Protein AF-A0A961YT49-F1 (afdb_monomer)

Structure (mmCIF, N/CA/C/O backbone):
data_AF-A0A961YT49-F1
#
_entry.id   AF-A0A961YT49-F1
#
loop_
_atom_site.group_PDB
_atom_site.id
_atom_site.type_symbol
_atom_site.label_atom_id
_atom_site.label_alt_id
_atom_site.label_comp_id
_atom_site.label_asym_id
_atom_site.label_entity_id
_atom_site.label_seq_id
_atom_site.pdbx_PDB_ins_code
_atom_site.Cartn_x
_atom_site.Cartn_y
_atom_site.Cartn_z
_atom_site.occupancy
_atom_site.B_iso_or_equiv
_atom_site.auth_seq_id
_atom_site.auth_comp_id
_atom_site.auth_asym_id
_atom_site.auth_atom_id
_atom_site.pdbx_PDB_model_num
ATOM 1 N N . MET A 1 1 ? 10.821 -11.753 -7.323 1.00 46.00 1 MET A N 1
ATOM 2 C CA . MET A 1 1 ? 11.992 -11.677 -8.226 1.00 46.00 1 MET A CA 1
ATOM 3 C C . MET A 1 1 ? 12.008 -10.250 -8.764 1.00 46.00 1 MET A C 1
ATOM 5 O O . MET A 1 1 ? 11.011 -9.854 -9.350 1.00 46.00 1 MET A O 1
ATOM 9 N N . SER A 1 2 ? 12.987 -9.423 -8.387 1.00 34.44 2 SER A N 1
ATOM 10 C CA . SER A 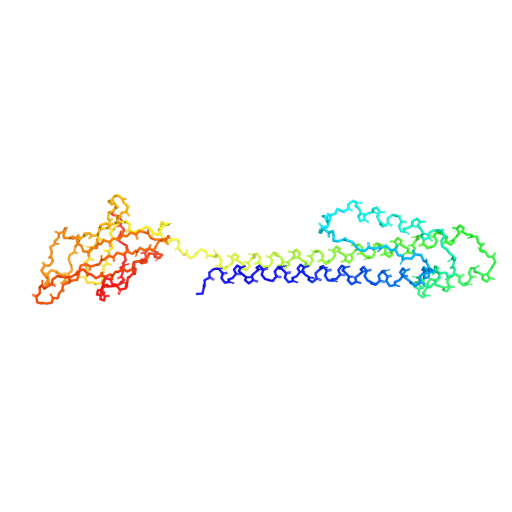1 2 ? 12.909 -7.961 -8.563 1.00 34.44 2 SER A CA 1
ATOM 11 C C . SER A 1 2 ? 13.274 -7.520 -9.985 1.00 34.44 2 SER A C 1
ATOM 13 O O . SER A 1 2 ? 14.143 -8.110 -10.623 1.00 34.44 2 SER A O 1
ATOM 15 N N . ILE A 1 3 ? 12.638 -6.444 -10.459 1.00 37.09 3 ILE A N 1
ATOM 16 C CA . ILE A 1 3 ? 12.899 -5.786 -11.756 1.00 37.09 3 ILE A CA 1
ATOM 17 C C . ILE A 1 3 ? 14.386 -5.400 -11.902 1.00 37.09 3 ILE A C 1
ATOM 19 O O . ILE A 1 3 ? 14.948 -5.480 -12.993 1.00 37.09 3 ILE A O 1
ATOM 23 N N . GLY A 1 4 ? 15.061 -5.094 -10.786 1.00 35.28 4 GLY A N 1
ATOM 24 C CA . GLY A 1 4 ? 16.503 -4.834 -10.755 1.00 35.28 4 GLY A CA 1
ATOM 25 C C . GLY A 1 4 ? 17.368 -6.024 -11.189 1.00 35.28 4 GLY A C 1
ATOM 26 O O . GLY A 1 4 ? 18.417 -5.816 -11.790 1.00 35.28 4 GLY A O 1
ATOM 27 N N . PHE A 1 5 ? 16.921 -7.266 -10.970 1.00 38.03 5 PHE A N 1
ATOM 28 C CA . PHE A 1 5 ? 17.661 -8.455 -11.404 1.00 38.03 5 PHE A CA 1
ATOM 29 C C . PHE A 1 5 ? 17.601 -8.640 -12.927 1.00 38.03 5 PHE A C 1
ATOM 31 O O . PHE A 1 5 ? 18.602 -8.990 -13.545 1.00 38.03 5 PHE A O 1
ATOM 38 N N . PHE A 1 6 ? 16.459 -8.334 -13.551 1.00 39.41 6 PHE A N 1
ATOM 39 C CA . PHE A 1 6 ? 16.304 -8.397 -15.009 1.00 39.41 6 PHE A CA 1
ATOM 40 C C . PHE A 1 6 ? 17.032 -7.257 -15.726 1.00 39.41 6 PHE A C 1
ATOM 42 O O . PHE A 1 6 ? 17.692 -7.506 -16.731 1.00 39.41 6 PHE A O 1
ATOM 49 N N . ALA A 1 7 ? 16.987 -6.031 -15.194 1.00 39.44 7 ALA A N 1
ATOM 50 C CA . ALA A 1 7 ? 17.758 -4.914 -15.744 1.00 39.44 7 ALA A CA 1
ATOM 51 C C . ALA A 1 7 ? 19.274 -5.173 -15.665 1.00 39.44 7 ALA A C 1
ATOM 53 O O . ALA A 1 7 ? 19.998 -4.894 -16.620 1.00 39.44 7 ALA A O 1
ATOM 54 N N . ALA A 1 8 ? 19.742 -5.784 -14.569 1.00 37.12 8 ALA A N 1
ATOM 55 C CA . ALA A 1 8 ? 21.129 -6.219 -14.436 1.00 37.12 8 ALA A CA 1
ATOM 56 C C . ALA A 1 8 ? 21.492 -7.324 -15.444 1.00 37.12 8 ALA A C 1
ATOM 58 O O . ALA A 1 8 ? 22.566 -7.270 -16.034 1.00 37.12 8 ALA A O 1
ATOM 59 N N . LEU A 1 9 ? 20.596 -8.284 -15.703 1.00 40.41 9 LEU A N 1
ATOM 60 C CA . LEU A 1 9 ? 20.822 -9.358 -16.679 1.00 40.41 9 LEU A CA 1
ATOM 61 C C . LEU A 1 9 ? 20.872 -8.847 -18.127 1.00 40.41 9 LEU A C 1
ATOM 63 O O . LEU A 1 9 ? 21.731 -9.272 -18.896 1.00 40.41 9 LEU A O 1
ATOM 67 N N . VAL A 1 10 ? 19.991 -7.910 -18.491 1.00 40.69 10 VAL A N 1
ATOM 68 C CA . VAL A 1 10 ? 19.989 -7.274 -19.820 1.00 40.69 10 VAL A CA 1
ATOM 69 C C . VAL A 1 10 ? 21.216 -6.379 -19.997 1.00 40.69 10 VAL A C 1
ATOM 71 O O . VAL A 1 10 ? 21.859 -6.430 -21.044 1.00 40.69 10 VAL A O 1
ATOM 74 N N . GLY A 1 11 ? 21.598 -5.620 -18.965 1.00 42.31 11 GLY A N 1
ATOM 75 C CA . GLY A 1 11 ? 22.838 -4.843 -18.968 1.00 42.31 11 GLY A CA 1
ATOM 76 C C . GLY A 1 11 ? 24.080 -5.726 -19.116 1.00 42.31 11 GLY A C 1
ATOM 77 O O . GLY A 1 11 ? 24.973 -5.396 -19.890 1.00 42.31 11 GLY A O 1
ATOM 78 N N . TYR A 1 12 ? 24.104 -6.883 -18.449 1.00 42.91 12 TYR A N 1
ATOM 79 C CA . TYR A 1 12 ? 25.204 -7.845 -18.542 1.00 42.91 12 TYR A CA 1
ATOM 80 C C . TYR A 1 12 ? 25.288 -8.506 -19.927 1.00 42.91 12 TYR A C 1
ATOM 82 O O . TYR A 1 12 ? 26.381 -8.657 -20.464 1.00 42.91 12 TYR A O 1
ATOM 90 N N . ALA A 1 13 ? 24.148 -8.840 -20.542 1.00 43.25 13 ALA A N 1
ATOM 91 C CA . ALA A 1 13 ? 24.100 -9.394 -21.897 1.00 43.25 13 ALA A CA 1
ATOM 92 C C . ALA A 1 13 ? 24.502 -8.371 -22.977 1.00 43.25 13 ALA A C 1
ATOM 94 O O . ALA A 1 13 ? 25.157 -8.722 -23.954 1.00 43.25 13 ALA A O 1
ATOM 95 N N . ALA A 1 14 ? 24.144 -7.095 -22.801 1.00 45.78 14 ALA A N 1
ATOM 96 C CA . ALA A 1 14 ? 24.567 -6.029 -23.707 1.00 45.78 14 ALA A CA 1
ATOM 97 C C . ALA A 1 14 ? 26.063 -5.703 -23.553 1.00 45.78 14 ALA A C 1
ATOM 99 O O . ALA A 1 14 ? 26.747 -5.478 -24.550 1.00 45.78 14 ALA A O 1
ATOM 100 N N . ALA A 1 15 ? 26.581 -5.714 -22.320 1.00 45.94 15 ALA A N 1
ATOM 101 C CA . ALA A 1 15 ? 28.002 -5.514 -22.047 1.00 45.94 15 ALA A CA 1
ATOM 102 C C . ALA A 1 15 ? 28.860 -6.659 -22.608 1.00 45.94 15 ALA A C 1
ATOM 104 O O . ALA A 1 15 ? 29.882 -6.393 -23.235 1.00 45.94 15 ALA A O 1
ATOM 105 N N . SER A 1 16 ? 28.416 -7.914 -22.468 1.00 52.91 16 SER A N 1
ATOM 106 C CA . SER A 1 16 ? 29.154 -9.070 -22.989 1.00 52.91 16 SER A CA 1
ATOM 107 C C . SER A 1 16 ? 29.183 -9.120 -24.520 1.00 52.91 16 SER A C 1
ATOM 109 O O . SER A 1 16 ? 30.201 -9.492 -25.101 1.00 52.91 16 SER A O 1
ATOM 111 N N . GLU A 1 17 ? 28.115 -8.688 -25.201 1.00 50.84 17 GLU A N 1
ATOM 112 C CA . GLU A 1 17 ? 28.116 -8.602 -26.666 1.00 50.84 17 GLU A CA 1
ATOM 113 C C . GLU A 1 17 ? 28.965 -7.417 -27.166 1.00 50.84 17 GLU A C 1
ATOM 115 O O . GLU A 1 17 ? 29.630 -7.532 -28.196 1.00 50.84 17 GLU A O 1
ATOM 120 N N . LEU A 1 18 ? 29.031 -6.307 -26.417 1.00 53.66 18 LEU A N 1
ATOM 121 C CA . LEU A 1 18 ? 29.938 -5.196 -26.724 1.00 53.66 18 LEU A CA 1
ATOM 122 C C . LEU A 1 18 ? 31.412 -5.612 -26.574 1.00 53.66 18 LEU A C 1
ATOM 124 O O . LEU A 1 18 ? 32.214 -5.337 -27.465 1.00 53.66 18 LEU A O 1
ATOM 128 N N . GLU A 1 19 ? 31.757 -6.324 -25.497 1.00 58.84 19 GLU A N 1
ATOM 129 C CA . GLU A 1 19 ? 33.095 -6.898 -25.293 1.00 58.84 19 GLU A CA 1
ATOM 130 C C . GLU A 1 19 ? 33.446 -7.905 -26.393 1.00 58.84 19 GLU A C 1
ATOM 132 O O . GLU A 1 19 ? 34.563 -7.902 -26.908 1.00 58.84 19 GLU A O 1
ATOM 137 N N . ARG A 1 20 ? 32.482 -8.723 -26.828 1.00 64.06 20 ARG A N 1
ATOM 138 C CA . ARG A 1 20 ? 32.672 -9.665 -27.936 1.00 64.06 20 ARG A CA 1
ATOM 139 C C . ARG A 1 20 ? 32.923 -8.956 -29.268 1.00 64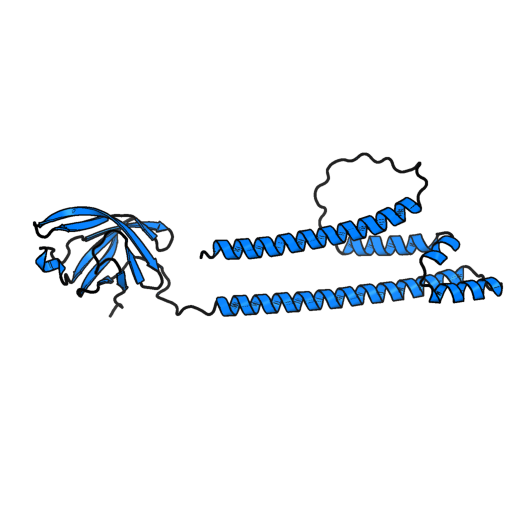.06 20 ARG A C 1
ATOM 141 O O . ARG A 1 20 ? 33.753 -9.413 -30.052 1.00 64.06 20 ARG A O 1
ATOM 148 N N . LEU A 1 21 ? 32.236 -7.847 -29.539 1.00 51.94 21 LEU A N 1
ATOM 149 C CA . LEU A 1 21 ? 32.455 -7.046 -30.747 1.00 51.94 21 LEU A CA 1
ATOM 150 C C . LEU A 1 21 ? 33.805 -6.318 -30.715 1.00 51.94 21 LEU A C 1
ATOM 152 O O . LEU A 1 21 ? 34.498 -6.306 -31.730 1.00 51.94 21 LEU A O 1
ATOM 156 N N . GLN A 1 22 ? 34.213 -5.791 -29.559 1.00 64.12 22 GLN A N 1
ATOM 157 C CA . GLN A 1 22 ? 35.549 -5.218 -29.362 1.00 64.12 22 GLN A CA 1
ATOM 158 C C . GLN A 1 22 ? 36.649 -6.276 -29.504 1.00 64.12 22 GLN A C 1
ATOM 160 O O . GLN A 1 22 ? 37.695 -6.005 -30.087 1.00 64.12 22 GLN A O 1
ATOM 165 N N . TRP A 1 23 ? 36.403 -7.500 -29.030 1.00 63.28 23 TRP A N 1
ATOM 166 C CA . TRP A 1 23 ? 37.318 -8.624 -29.204 1.00 63.28 23 TRP A CA 1
ATOM 167 C C . TRP A 1 23 ? 37.445 -9.036 -30.675 1.00 63.28 23 TRP A C 1
ATOM 169 O O . TRP A 1 23 ? 38.560 -9.220 -31.147 1.00 63.28 23 TRP A O 1
ATOM 179 N N . LEU A 1 24 ? 36.342 -9.084 -31.432 1.00 53.44 24 LEU A N 1
ATOM 180 C CA . LEU A 1 24 ? 36.368 -9.346 -32.878 1.00 53.44 24 LEU A CA 1
ATOM 181 C C . LEU A 1 24 ? 37.054 -8.222 -33.672 1.00 53.44 24 LEU A C 1
ATOM 183 O O . LEU A 1 24 ? 37.732 -8.496 -34.660 1.00 53.44 24 LEU A O 1
ATOM 187 N N . GLU A 1 25 ? 36.902 -6.962 -33.258 1.00 56.22 25 GLU A N 1
ATOM 188 C CA . GLU A 1 25 ? 37.638 -5.832 -33.836 1.00 56.22 25 GLU A CA 1
ATOM 189 C C . GLU A 1 25 ? 39.138 -5.933 -33.529 1.00 56.22 25 GLU A C 1
ATOM 191 O O . GLU A 1 25 ? 39.964 -5.748 -34.420 1.00 56.22 25 GLU A O 1
ATOM 196 N N . HIS A 1 26 ? 39.500 -6.303 -32.300 1.00 57.03 26 HIS A N 1
ATOM 197 C CA . HIS A 1 26 ? 40.883 -6.536 -31.900 1.00 57.03 26 HIS A CA 1
ATOM 198 C C . HIS A 1 26 ? 41.504 -7.738 -32.627 1.00 57.03 26 HIS A C 1
ATOM 200 O O . HIS A 1 26 ? 42.635 -7.642 -33.086 1.00 57.03 26 HIS A O 1
ATOM 206 N N . GLU A 1 27 ? 40.771 -8.839 -32.806 1.00 54.53 27 GLU A N 1
ATOM 207 C CA . GLU A 1 27 ? 41.217 -10.017 -33.560 1.00 54.53 27 GLU A CA 1
ATOM 208 C C . GLU A 1 27 ? 41.395 -9.683 -35.052 1.00 54.53 27 GLU A C 1
ATOM 210 O O . GLU A 1 27 ? 42.421 -10.013 -35.643 1.00 54.53 27 GLU A O 1
ATOM 215 N N . TYR A 1 28 ? 40.481 -8.899 -35.633 1.00 52.53 28 TYR A N 1
ATOM 216 C CA . TYR A 1 28 ? 40.605 -8.362 -36.993 1.00 52.53 28 TYR A CA 1
ATOM 217 C C . TYR A 1 28 ? 41.811 -7.415 -37.155 1.00 52.53 28 TYR A C 1
ATOM 219 O O . TYR A 1 28 ? 42.505 -7.440 -38.178 1.00 52.53 28 TYR A O 1
ATOM 227 N N . LEU A 1 29 ? 42.094 -6.582 -36.149 1.00 52.62 29 LEU A N 1
ATOM 228 C CA . LEU A 1 29 ? 43.269 -5.707 -36.121 1.00 52.62 29 LEU A CA 1
ATOM 229 C C . LEU A 1 29 ? 44.571 -6.487 -35.878 1.00 52.62 29 LEU A C 1
ATOM 231 O O . LEU A 1 29 ? 45.592 -6.111 -36.447 1.00 52.62 29 LEU A O 1
ATOM 235 N N . LEU A 1 30 ? 44.549 -7.577 -35.105 1.00 49.47 30 LEU A N 1
ATOM 236 C CA . LEU A 1 30 ? 45.690 -8.469 -34.871 1.00 49.47 30 LEU A CA 1
ATOM 237 C C . LEU A 1 30 ? 46.016 -9.325 -36.096 1.00 49.47 30 LEU A C 1
ATOM 239 O O . LEU A 1 30 ? 47.190 -9.442 -36.442 1.00 49.47 30 LEU A O 1
ATOM 243 N N . GLU A 1 31 ? 45.016 -9.863 -36.799 1.00 48.94 31 GLU A N 1
ATOM 244 C CA . GLU A 1 31 ? 45.229 -10.538 -38.085 1.00 48.94 31 GLU A CA 1
ATOM 245 C C . GLU A 1 31 ? 45.865 -9.573 -39.095 1.00 48.94 31 GLU A C 1
ATOM 247 O O . GLU A 1 31 ? 46.824 -9.931 -39.779 1.00 48.94 31 GLU A O 1
ATOM 252 N N . ARG A 1 32 ? 45.425 -8.306 -39.129 1.00 50.69 32 ARG A N 1
ATOM 253 C CA . ARG A 1 32 ? 46.050 -7.263 -39.962 1.00 50.69 32 ARG A CA 1
ATOM 254 C C . ARG A 1 32 ? 47.428 -6.816 -39.475 1.00 50.69 32 ARG A C 1
ATOM 256 O O . ARG A 1 32 ? 48.292 -6.552 -40.306 1.00 50.69 32 ARG A O 1
ATOM 263 N N . GLY A 1 33 ? 47.647 -6.729 -38.165 1.00 44.06 33 GLY A N 1
ATOM 264 C CA . GLY A 1 33 ? 48.927 -6.364 -37.556 1.00 44.06 33 GLY A CA 1
ATOM 265 C C . GLY A 1 33 ? 49.994 -7.437 -37.768 1.00 44.06 33 GLY A C 1
ATOM 266 O O . GLY A 1 33 ? 51.126 -7.107 -38.102 1.00 44.06 33 GLY A O 1
ATOM 267 N N . SER A 1 34 ? 49.610 -8.714 -37.684 1.00 41.91 34 SER A N 1
ATOM 268 C CA . SER A 1 34 ? 50.451 -9.871 -38.017 1.00 41.91 34 SER A CA 1
ATOM 269 C C . SER A 1 34 ? 50.837 -9.886 -39.502 1.00 41.91 34 SER A C 1
ATOM 271 O O . SER A 1 34 ? 51.993 -10.144 -39.847 1.00 41.91 34 SER A O 1
ATOM 273 N N . LEU A 1 35 ? 49.896 -9.521 -40.380 1.00 38.75 35 LEU A N 1
ATOM 274 C CA . LEU A 1 35 ? 50.136 -9.330 -41.813 1.00 38.75 35 LEU A CA 1
ATOM 275 C C . LEU A 1 35 ? 51.043 -8.122 -42.109 1.00 38.75 35 LEU A C 1
ATOM 277 O O . LEU A 1 35 ? 51.883 -8.207 -42.998 1.00 38.75 35 LEU A O 1
ATOM 281 N N . ALA A 1 36 ? 50.935 -7.029 -41.347 1.00 37.47 36 ALA A N 1
ATOM 282 C CA . ALA A 1 36 ? 51.807 -5.859 -41.478 1.00 37.47 36 ALA A CA 1
ATOM 283 C C . ALA A 1 36 ? 53.226 -6.107 -40.924 1.00 37.47 36 ALA A C 1
ATOM 285 O O . ALA A 1 36 ? 54.204 -5.661 -41.523 1.00 37.47 36 ALA A O 1
ATOM 286 N N . SER A 1 37 ? 53.369 -6.871 -39.832 1.00 38.53 37 SER A N 1
ATOM 287 C CA . SER A 1 37 ? 54.672 -7.216 -39.239 1.00 38.53 37 SER A CA 1
ATOM 288 C C . SER A 1 37 ? 55.479 -8.226 -40.059 1.00 38.53 37 SER A C 1
ATOM 290 O O . SER A 1 37 ? 56.689 -8.306 -39.898 1.00 38.53 37 SER A O 1
ATOM 292 N N . GLN A 1 38 ? 54.836 -8.984 -40.953 1.00 40.38 38 GLN A N 1
ATOM 293 C CA . GLN A 1 38 ? 55.529 -9.867 -41.903 1.00 40.38 38 GLN A CA 1
ATOM 294 C C . GLN A 1 38 ? 56.086 -9.116 -43.128 1.00 40.38 38 GLN A C 1
ATOM 296 O O . GLN A 1 38 ? 56.814 -9.707 -43.922 1.00 40.38 38 GLN A O 1
ATOM 301 N N . ILE A 1 39 ? 55.752 -7.828 -43.286 1.00 43.00 39 ILE A N 1
ATOM 302 C CA . ILE A 1 39 ? 56.113 -6.998 -44.448 1.00 43.00 39 ILE A CA 1
ATOM 303 C C . ILE A 1 39 ? 57.130 -5.897 -44.074 1.00 43.00 39 ILE A C 1
ATOM 305 O O . ILE A 1 39 ? 57.762 -5.324 -44.958 1.00 43.00 39 ILE A O 1
ATOM 309 N N . ALA A 1 40 ? 57.352 -5.624 -42.783 1.00 38.28 40 ALA A N 1
ATOM 310 C CA . ALA A 1 40 ? 58.311 -4.619 -42.322 1.00 38.28 40 ALA A CA 1
ATOM 311 C C . ALA A 1 40 ? 59.625 -5.248 -41.822 1.00 38.28 40 ALA A C 1
ATOM 313 O O . ALA A 1 40 ? 59.617 -6.179 -41.019 1.00 38.28 40 ALA A O 1
ATOM 314 N N . ASP A 1 41 ? 60.754 -4.698 -42.277 1.00 36.19 41 ASP A N 1
ATOM 315 C CA . ASP A 1 41 ? 62.093 -4.943 -41.729 1.00 36.19 41 ASP A CA 1
ATOM 316 C C . ASP A 1 41 ? 62.074 -4.754 -40.189 1.00 36.19 41 ASP A C 1
ATOM 318 O O . ASP A 1 41 ? 61.600 -3.710 -39.721 1.00 36.19 41 ASP A O 1
ATOM 322 N N . PRO A 1 42 ? 62.567 -5.716 -39.378 1.00 34.81 42 PRO A N 1
ATOM 323 C CA . PRO A 1 42 ? 62.495 -5.654 -37.913 1.00 34.81 42 PRO A CA 1
ATOM 324 C C . PRO A 1 42 ? 63.235 -4.469 -37.272 1.00 34.81 42 PRO A C 1
ATOM 326 O O . PRO A 1 42 ? 63.167 -4.291 -36.058 1.00 34.81 42 PRO A O 1
ATOM 329 N N . SER A 1 43 ? 63.957 -3.661 -38.048 1.00 34.47 43 SER A N 1
ATOM 330 C CA . SER A 1 43 ? 64.752 -2.534 -37.555 1.00 34.47 43 SER A CA 1
ATOM 331 C C . SER A 1 43 ? 63.990 -1.204 -37.391 1.00 34.47 43 SER A C 1
ATOM 333 O O . SER A 1 43 ? 64.571 -0.250 -36.876 1.00 34.47 43 SER A O 1
ATOM 335 N N . LEU A 1 44 ? 62.699 -1.115 -37.755 1.00 35.12 44 LEU A N 1
ATOM 336 C CA . LEU A 1 44 ? 61.962 0.166 -37.810 1.00 35.12 44 LEU A CA 1
ATOM 337 C C . LEU A 1 44 ? 60.786 0.357 -36.831 1.00 35.12 44 LEU A C 1
ATOM 339 O O . LEU A 1 44 ? 60.072 1.352 -36.938 1.00 35.12 44 LEU A O 1
ATOM 343 N N . LEU A 1 45 ? 60.583 -0.518 -35.841 1.00 32.19 45 LEU A N 1
ATOM 344 C CA . LEU A 1 45 ? 59.488 -0.365 -34.868 1.00 32.19 45 LEU A CA 1
ATOM 345 C C . LEU A 1 45 ? 59.985 -0.331 -33.418 1.00 32.19 45 LEU A C 1
ATOM 347 O O . LEU A 1 45 ? 59.881 -1.301 -32.675 1.00 32.19 45 LEU A O 1
ATOM 351 N N . PHE A 1 46 ? 60.456 0.844 -33.000 1.00 33.00 46 PHE A N 1
ATOM 352 C CA . PHE A 1 46 ? 60.367 1.283 -31.608 1.00 33.00 46 PHE A CA 1
ATOM 353 C C . PHE A 1 46 ? 59.492 2.536 -31.555 1.00 33.00 46 PHE A C 1
ATOM 355 O O . PHE A 1 46 ? 59.906 3.608 -31.986 1.00 33.00 46 PHE A O 1
ATOM 362 N N . VAL A 1 47 ? 58.288 2.404 -30.999 1.00 33.16 47 VAL A N 1
ATOM 363 C CA . VAL A 1 47 ? 57.549 3.532 -30.421 1.00 33.16 47 VAL A CA 1
ATOM 364 C C . VAL A 1 47 ? 57.056 3.079 -29.053 1.00 33.16 47 VAL A C 1
ATOM 366 O O . VAL A 1 47 ? 56.252 2.156 -28.938 1.00 33.16 47 VAL A O 1
ATOM 369 N N . GLU A 1 48 ? 57.615 3.699 -28.016 1.00 33.28 48 GLU A N 1
ATOM 370 C CA . GLU A 1 48 ? 57.272 3.486 -26.614 1.00 33.28 48 GLU A CA 1
ATOM 371 C C . GLU A 1 48 ? 55.793 3.774 -26.337 1.00 33.28 48 GLU A C 1
ATOM 373 O O . GLU A 1 48 ? 55.208 4.744 -26.824 1.00 33.28 48 GLU A O 1
ATOM 378 N N . GLY A 1 49 ? 55.199 2.928 -25.497 1.00 36.62 49 GLY A N 1
ATOM 379 C CA . GLY A 1 49 ? 53.820 3.056 -25.060 1.00 36.62 49 GLY A CA 1
ATOM 380 C C . GLY A 1 49 ? 53.608 4.203 -24.077 1.00 36.62 49 GLY A C 1
ATOM 381 O O . GLY A 1 49 ? 54.371 4.380 -23.128 1.00 36.62 49 GLY A O 1
ATOM 382 N N . ARG A 1 50 ? 52.487 4.914 -24.240 1.00 33.06 50 ARG A N 1
ATOM 383 C CA . ARG A 1 50 ? 51.766 5.551 -23.132 1.00 33.06 50 ARG A CA 1
ATOM 384 C C . ARG A 1 50 ? 50.258 5.459 -23.341 1.00 33.06 50 ARG A C 1
ATOM 386 O O . ARG A 1 50 ? 49.750 5.651 -24.442 1.00 33.06 50 ARG A O 1
ATOM 393 N N . ASN A 1 51 ? 49.586 5.174 -22.229 1.00 42.94 51 ASN A N 1
ATOM 394 C CA . ASN A 1 51 ? 48.142 5.134 -22.017 1.00 42.94 51 ASN A CA 1
ATOM 395 C C . ASN A 1 51 ? 47.386 6.195 -22.830 1.00 42.94 51 ASN A C 1
ATOM 397 O O . ASN A 1 51 ? 47.558 7.391 -22.595 1.00 42.94 51 ASN A O 1
ATOM 401 N N . SER A 1 52 ? 46.501 5.760 -23.726 1.00 33.91 52 SER A N 1
ATOM 402 C CA . SER A 1 52 ? 45.501 6.627 -24.351 1.00 33.91 52 SER A CA 1
ATOM 403 C C . SER A 1 52 ? 44.110 6.011 -24.197 1.00 33.91 52 SER A C 1
ATOM 405 O O . SER A 1 52 ? 43.915 4.811 -24.369 1.00 33.91 52 SER A O 1
ATOM 407 N N . ALA A 1 53 ? 43.169 6.854 -23.770 1.00 36.12 53 ALA A N 1
ATOM 408 C CA . ALA A 1 53 ? 41.756 6.542 -23.580 1.00 36.12 53 ALA A CA 1
ATOM 409 C C . ALA A 1 53 ? 41.090 6.097 -24.902 1.00 36.12 53 ALA A C 1
ATOM 411 O O . ALA A 1 53 ? 41.589 6.452 -25.974 1.00 36.12 53 ALA A O 1
ATOM 412 N N . PRO A 1 54 ? 39.963 5.358 -24.853 1.00 35.69 54 PRO A N 1
ATOM 413 C CA . PRO A 1 54 ? 39.283 4.885 -26.055 1.00 35.69 54 PRO A CA 1
ATOM 414 C C . PRO A 1 54 ? 38.883 6.059 -26.957 1.00 35.69 54 PRO A C 1
ATOM 416 O O . PRO A 1 54 ? 38.204 6.998 -26.540 1.00 35.69 54 PRO A O 1
ATOM 419 N N . ILE A 1 55 ? 39.342 6.000 -28.205 1.00 41.06 55 ILE A N 1
ATOM 420 C CA . ILE A 1 55 ? 39.073 7.004 -29.233 1.00 41.06 55 ILE A CA 1
ATOM 421 C C . ILE A 1 55 ? 37.645 6.773 -29.756 1.00 41.06 55 ILE A C 1
ATOM 423 O O . ILE A 1 55 ? 37.319 5.640 -30.114 1.00 41.06 55 ILE A O 1
ATOM 427 N N . PRO A 1 56 ? 36.782 7.802 -29.834 1.00 40.62 56 PRO A N 1
ATOM 428 C CA . PRO A 1 56 ? 35.436 7.639 -30.367 1.00 40.62 56 PRO A CA 1
ATOM 429 C C . PRO A 1 56 ? 35.463 7.227 -31.845 1.00 40.62 56 PRO A C 1
ATOM 431 O O . PRO A 1 56 ? 36.228 7.759 -32.655 1.00 40.62 56 PRO A O 1
ATOM 434 N N . PHE A 1 57 ? 34.604 6.265 -32.176 1.00 41.91 57 PHE A N 1
ATOM 435 C CA . PHE A 1 57 ? 34.455 5.690 -33.507 1.00 41.91 57 PHE A CA 1
ATOM 436 C C . PHE A 1 57 ? 33.860 6.716 -34.482 1.00 41.91 57 PHE A C 1
ATOM 438 O O . PHE A 1 57 ? 32.688 7.080 -34.381 1.00 41.91 57 PHE A O 1
ATOM 445 N N . ASP A 1 58 ? 34.662 7.163 -35.449 1.00 53.75 58 ASP A N 1
ATOM 446 C CA . ASP A 1 58 ? 34.235 8.046 -36.534 1.00 53.75 58 ASP A CA 1
ATOM 447 C C . ASP A 1 58 ? 34.248 7.277 -37.863 1.00 53.75 58 ASP A C 1
ATOM 449 O O . ASP A 1 58 ? 35.301 6.870 -38.364 1.00 53.75 58 ASP A O 1
ATOM 453 N N . ARG A 1 59 ? 33.062 7.101 -38.461 1.00 42.31 59 ARG A N 1
ATOM 454 C CA . ARG A 1 59 ? 32.881 6.435 -39.765 1.00 42.31 59 ARG A CA 1
ATOM 455 C C . ARG A 1 59 ? 33.699 7.097 -40.881 1.00 42.31 59 ARG A C 1
ATOM 457 O O . ARG A 1 59 ? 34.108 6.414 -41.818 1.00 42.31 59 ARG A O 1
ATOM 464 N N . SER A 1 60 ? 33.982 8.391 -40.756 1.00 42.88 60 SER A N 1
ATOM 465 C CA . SER A 1 60 ? 34.763 9.181 -41.715 1.00 42.88 60 SER A CA 1
ATOM 466 C C . SER A 1 60 ? 36.242 8.780 -41.707 1.00 42.88 60 SER A C 1
ATOM 468 O O . SER A 1 60 ? 36.885 8.728 -42.755 1.00 42.88 60 SER A O 1
ATOM 470 N N . ARG A 1 61 ? 36.776 8.408 -40.536 1.00 47.38 61 ARG A N 1
ATOM 471 C CA . ARG A 1 61 ? 38.154 7.912 -40.395 1.00 47.38 61 ARG A CA 1
ATOM 472 C C . ARG A 1 61 ? 38.326 6.509 -40.959 1.00 47.38 61 ARG A C 1
ATOM 474 O O . ARG A 1 61 ? 39.351 6.230 -41.572 1.00 47.38 61 ARG A O 1
ATOM 481 N N . LEU A 1 62 ? 37.326 5.642 -40.801 1.00 43.62 62 LEU A N 1
ATOM 482 C CA . LEU A 1 62 ? 37.376 4.287 -41.353 1.00 43.62 62 LEU A CA 1
ATOM 483 C C . LEU A 1 62 ? 37.412 4.311 -42.890 1.00 43.62 62 LEU A C 1
ATOM 485 O O . LEU A 1 62 ? 38.182 3.571 -43.497 1.00 43.62 62 LEU A O 1
ATOM 489 N N . ALA A 1 63 ? 36.634 5.202 -43.512 1.00 43.81 63 ALA A N 1
ATOM 490 C CA . ALA A 1 63 ? 36.667 5.418 -44.957 1.00 43.81 63 ALA A CA 1
ATOM 491 C C . ALA A 1 63 ? 38.040 5.935 -45.431 1.00 43.81 63 ALA A C 1
ATOM 493 O O . ALA A 1 63 ? 38.598 5.386 -46.376 1.00 43.81 63 ALA A O 1
ATOM 494 N N . ALA A 1 64 ? 38.636 6.898 -44.717 1.00 45.00 64 ALA A N 1
ATOM 495 C CA . ALA A 1 64 ? 39.961 7.433 -45.043 1.00 45.00 64 ALA A CA 1
ATOM 496 C C . ALA A 1 64 ? 41.097 6.399 -44.894 1.00 45.00 64 ALA A C 1
ATOM 498 O O . ALA A 1 64 ? 42.031 6.383 -45.692 1.00 45.00 64 ALA A O 1
ATOM 499 N N . ILE A 1 65 ? 41.015 5.507 -43.898 1.00 46.81 65 ILE A N 1
ATOM 500 C CA . ILE A 1 65 ? 41.975 4.403 -43.719 1.00 46.81 65 ILE A CA 1
ATOM 501 C C . ILE A 1 65 ? 41.839 3.382 -44.853 1.00 46.81 65 ILE A C 1
ATOM 503 O O . ILE A 1 65 ? 42.843 2.878 -45.352 1.00 46.81 65 ILE A O 1
ATOM 507 N N . VAL A 1 66 ? 40.610 3.079 -45.281 1.00 44.53 66 VAL A N 1
ATOM 508 C CA . VAL A 1 66 ? 40.371 2.183 -46.419 1.00 44.53 66 VAL A CA 1
ATOM 509 C C . VAL A 1 66 ? 40.933 2.789 -47.706 1.00 44.53 66 VAL A C 1
ATOM 511 O O . VAL A 1 66 ? 41.689 2.103 -48.390 1.00 44.53 66 VAL A O 1
ATOM 514 N N . ASP A 1 67 ? 40.667 4.067 -47.985 1.00 44.25 67 ASP A N 1
ATOM 515 C CA . ASP A 1 67 ? 41.187 4.757 -49.176 1.00 44.25 67 ASP A CA 1
ATOM 516 C C . ASP A 1 67 ? 42.724 4.850 -49.182 1.00 44.25 67 ASP A C 1
ATOM 518 O O . ASP A 1 67 ? 43.356 4.600 -50.211 1.00 44.25 67 ASP A O 1
ATOM 522 N N . GLY A 1 68 ? 43.349 5.113 -48.028 1.00 42.62 68 GLY A N 1
ATOM 523 C CA . GLY A 1 68 ? 44.811 5.144 -47.899 1.00 42.62 68 GLY A CA 1
ATOM 524 C C . GLY A 1 68 ? 45.478 3.785 -48.149 1.00 42.62 68 GLY A C 1
ATOM 525 O O . GLY A 1 68 ? 46.544 3.715 -48.757 1.00 42.62 68 GLY A O 1
ATOM 526 N N . VAL A 1 69 ? 44.833 2.684 -47.748 1.00 45.25 69 VAL A N 1
ATOM 527 C CA . VAL A 1 69 ? 45.332 1.316 -47.982 1.00 45.25 69 VAL A CA 1
ATOM 528 C C . VAL A 1 69 ? 45.195 0.905 -49.453 1.00 45.25 69 VAL A C 1
ATOM 530 O O . VAL A 1 69 ? 46.081 0.228 -49.976 1.00 45.25 69 VAL A O 1
ATOM 533 N N . VAL A 1 70 ? 44.136 1.344 -50.146 1.00 46.28 70 VAL A N 1
ATOM 534 C CA . VAL A 1 70 ? 43.983 1.114 -51.595 1.00 46.28 70 VAL A CA 1
ATOM 535 C C . VAL A 1 70 ? 45.081 1.833 -52.386 1.00 46.28 70 VAL A C 1
ATOM 537 O O . VAL A 1 70 ? 45.659 1.243 -53.297 1.00 46.28 70 VAL A O 1
ATOM 540 N N . GLN A 1 71 ? 45.429 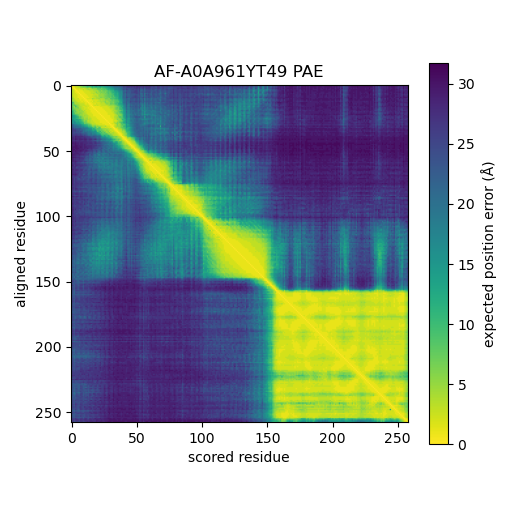3.066 -52.003 1.00 46.00 71 GLN A N 1
ATOM 541 C CA . GLN A 1 71 ? 46.523 3.811 -52.638 1.00 46.00 71 GLN A CA 1
ATOM 542 C C . GLN A 1 71 ? 47.902 3.182 -52.381 1.00 46.00 71 GLN A C 1
ATOM 544 O O . GLN A 1 71 ? 48.746 3.187 -53.274 1.00 46.00 71 GLN A O 1
ATOM 549 N N . PHE A 1 72 ? 48.129 2.589 -51.205 1.00 42.91 72 PHE A N 1
ATOM 550 C CA . PHE A 1 72 ? 49.408 1.952 -50.865 1.00 42.91 72 PHE A CA 1
ATOM 551 C C . PHE A 1 72 ? 49.632 0.619 -51.605 1.00 42.91 72 PHE A C 1
ATOM 553 O O . PHE A 1 72 ? 50.754 0.300 -51.996 1.00 42.91 72 PHE A O 1
ATOM 560 N N . ALA A 1 73 ? 48.564 -0.141 -51.871 1.00 45.47 73 ALA A N 1
ATOM 561 C CA . ALA A 1 73 ? 48.634 -1.388 -52.639 1.00 45.47 73 ALA A CA 1
ATOM 562 C C . ALA A 1 73 ? 48.998 -1.175 -54.124 1.00 45.47 73 ALA A C 1
ATOM 564 O O . ALA A 1 73 ? 49.510 -2.093 -54.760 1.00 45.47 73 ALA A O 1
ATOM 565 N N . ALA A 1 74 ? 48.789 0.031 -54.664 1.00 45.69 74 ALA A N 1
ATOM 566 C CA . ALA A 1 74 ? 49.157 0.384 -56.036 1.00 45.69 74 ALA A CA 1
ATOM 567 C C . ALA A 1 74 ? 50.675 0.588 -56.244 1.00 45.69 74 ALA A C 1
ATOM 569 O O . ALA A 1 74 ? 51.115 0.695 -57.384 1.00 45.69 74 ALA A O 1
ATOM 570 N N . VAL A 1 75 ? 51.469 0.633 -55.163 1.00 44.56 75 VAL A N 1
ATOM 571 C CA . VAL A 1 75 ? 52.923 0.903 -55.188 1.00 44.56 75 VAL A CA 1
ATOM 572 C C . VAL A 1 75 ? 53.756 -0.336 -54.793 1.00 44.56 75 VAL A C 1
ATOM 574 O O . VAL A 1 75 ? 54.983 -0.308 -54.841 1.00 44.56 75 VAL A O 1
ATOM 577 N N . ALA A 1 76 ? 53.121 -1.444 -54.400 1.00 51.38 76 ALA A N 1
ATOM 578 C CA . ALA A 1 76 ? 53.812 -2.626 -53.877 1.00 51.38 76 ALA A CA 1
ATOM 579 C C . ALA A 1 76 ? 54.290 -3.603 -54.974 1.00 51.38 76 ALA A C 1
ATOM 581 O O . ALA A 1 76 ? 53.635 -3.768 -56.002 1.00 51.38 76 ALA A O 1
ATOM 582 N N . ASP A 1 77 ? 55.411 -4.295 -54.707 1.00 55.62 77 ASP A N 1
ATOM 583 C CA . ASP A 1 77 ? 56.016 -5.333 -55.562 1.00 55.62 77 ASP A CA 1
ATOM 584 C C . ASP A 1 77 ? 54.944 -6.304 -56.116 1.00 55.62 77 ASP A C 1
ATOM 586 O O . ASP A 1 77 ? 54.227 -6.943 -55.333 1.00 55.62 77 ASP A O 1
ATOM 590 N N . PRO A 1 78 ? 54.844 -6.480 -57.448 1.00 54.00 78 PRO A N 1
ATOM 591 C CA . PRO A 1 78 ? 53.874 -7.372 -58.085 1.00 54.00 78 PRO A CA 1
ATOM 592 C C . PRO A 1 78 ? 53.867 -8.810 -57.538 1.00 54.00 78 PRO A C 1
ATOM 594 O O . PRO A 1 78 ? 52.842 -9.498 -57.581 1.00 54.00 78 PRO A O 1
ATOM 597 N N . ARG A 1 79 ? 54.995 -9.283 -56.993 1.00 54.75 79 ARG A N 1
ATOM 598 C CA . ARG A 1 79 ? 55.114 -10.614 -56.377 1.00 54.75 79 ARG A CA 1
ATOM 599 C C . ARG A 1 79 ? 54.360 -10.721 -55.051 1.00 54.75 79 ARG A C 1
ATOM 601 O O . ARG A 1 79 ? 53.836 -11.792 -54.749 1.00 54.75 79 ARG A O 1
ATOM 608 N N . LEU A 1 80 ? 54.265 -9.631 -54.288 1.00 53.75 80 LEU A N 1
ATOM 609 C CA . LEU A 1 80 ? 53.502 -9.572 -53.036 1.00 53.75 80 LEU A CA 1
ATOM 610 C C . LEU A 1 80 ? 51.993 -9.535 -53.308 1.00 53.75 80 LEU A C 1
ATOM 612 O O . LEU A 1 80 ? 51.227 -10.223 -52.633 1.00 53.75 80 LEU A O 1
ATOM 616 N N . VAL A 1 81 ? 51.569 -8.826 -54.359 1.00 52.38 81 VAL A N 1
ATOM 617 C CA . VAL A 1 81 ? 50.159 -8.764 -54.784 1.00 52.38 81 VAL A CA 1
ATOM 618 C C . VAL A 1 81 ? 49.647 -10.139 -55.246 1.00 52.38 81 VAL A C 1
ATOM 620 O O . VAL A 1 81 ? 48.517 -10.512 -54.930 1.00 52.38 81 VAL A O 1
ATOM 623 N N . ARG A 1 82 ? 50.487 -10.951 -55.909 1.00 56.22 82 ARG A N 1
ATOM 624 C CA . ARG A 1 82 ? 50.138 -12.310 -56.383 1.00 56.22 82 ARG A CA 1
ATOM 625 C C . ARG A 1 82 ? 49.6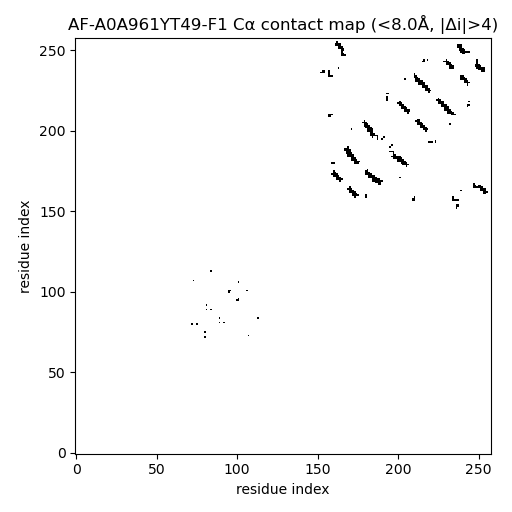47 -13.243 -55.267 1.00 56.22 82 ARG A C 1
ATOM 627 O O . ARG A 1 82 ? 48.729 -14.031 -55.494 1.00 56.22 82 ARG A O 1
ATOM 634 N N . ASN A 1 83 ? 50.225 -13.151 -54.069 1.00 58.16 83 ASN A N 1
ATOM 635 C CA . ASN A 1 83 ? 49.888 -14.036 -52.945 1.00 58.16 83 ASN A CA 1
ATOM 636 C C . ASN A 1 83 ? 48.615 -13.614 -52.196 1.00 58.16 83 ASN A C 1
ATOM 638 O O . ASN A 1 83 ? 48.000 -14.445 -51.530 1.00 58.16 83 ASN A O 1
ATOM 642 N N . LEU A 1 84 ? 48.194 -12.355 -52.344 1.00 51.59 84 LEU A N 1
ATOM 643 C CA . LEU A 1 84 ? 46.970 -11.814 -51.745 1.00 51.59 84 LEU A CA 1
ATOM 644 C C . LEU A 1 84 ? 45.722 -12.067 -52.606 1.00 51.59 84 LEU A C 1
ATOM 646 O O . LEU A 1 84 ? 44.598 -11.882 -52.140 1.00 51.59 84 LEU A O 1
ATOM 650 N N . LEU A 1 85 ? 45.903 -12.505 -53.856 1.00 53.34 85 LEU A N 1
ATOM 651 C CA . LEU A 1 85 ? 44.803 -12.771 -54.775 1.00 53.34 85 LEU A CA 1
ATOM 652 C C . LEU A 1 85 ? 44.240 -14.199 -54.610 1.00 53.34 85 LEU A C 1
ATOM 654 O O . LEU A 1 85 ? 44.999 -15.151 -54.359 1.00 53.34 85 LEU A O 1
ATOM 658 N N . PRO A 1 86 ? 42.915 -14.376 -54.785 1.00 59.16 86 PRO A N 1
ATOM 659 C CA . PRO A 1 86 ? 42.284 -15.690 -54.883 1.00 59.16 86 PRO A CA 1
ATOM 660 C C . PRO A 1 86 ? 42.974 -16.582 -55.926 1.00 59.16 86 PRO A C 1
ATOM 662 O O . PRO A 1 86 ? 43.487 -16.098 -56.933 1.00 59.16 86 PRO A O 1
ATOM 665 N N . ALA A 1 87 ? 42.988 -17.899 -55.699 1.00 69.81 87 ALA A N 1
ATOM 666 C CA . ALA A 1 87 ? 43.706 -18.852 -56.557 1.00 69.81 87 ALA A CA 1
ATOM 667 C C . ALA A 1 87 ? 43.288 -18.770 -58.040 1.00 69.81 87 ALA A C 1
ATOM 669 O O . ALA A 1 87 ? 44.123 -18.911 -58.930 1.00 69.81 87 ALA A O 1
ATOM 670 N N . GLU A 1 88 ? 42.017 -18.462 -58.293 1.00 57.22 88 GLU A N 1
ATOM 671 C CA . GLU A 1 88 ? 41.422 -18.314 -59.626 1.00 57.22 88 GLU A CA 1
ATOM 672 C C . GLU A 1 88 ? 42.019 -17.134 -60.415 1.00 57.22 88 GLU A C 1
ATOM 674 O O . GLU A 1 88 ? 42.220 -17.229 -61.624 1.00 57.22 88 GLU A O 1
ATOM 679 N N . THR A 1 89 ? 42.380 -16.039 -59.740 1.00 52.97 89 THR A N 1
ATOM 680 C CA . THR A 1 89 ? 42.975 -14.847 -60.365 1.00 52.97 89 THR A CA 1
ATOM 681 C C . THR A 1 89 ? 44.475 -14.996 -60.611 1.00 52.97 89 THR A C 1
ATOM 683 O O . THR A 1 89 ? 45.014 -14.346 -61.507 1.00 52.97 89 THR A O 1
ATOM 686 N N . ARG A 1 90 ? 45.162 -15.882 -59.875 1.00 66.25 90 ARG A N 1
ATOM 687 C CA . ARG A 1 90 ? 46.602 -16.137 -60.068 1.00 66.25 90 ARG A CA 1
ATOM 688 C C . ARG A 1 90 ? 46.899 -16.775 -61.424 1.00 66.25 90 ARG A C 1
ATOM 690 O O . ARG A 1 90 ? 47.858 -16.376 -62.073 1.00 66.25 90 ARG A O 1
ATOM 697 N N . GLY A 1 91 ? 46.049 -17.698 -61.885 1.00 64.62 91 GLY A N 1
ATOM 698 C CA . GLY A 1 91 ? 46.221 -18.360 -63.186 1.00 64.62 91 GLY A CA 1
ATOM 699 C C . GLY A 1 91 ? 46.134 -17.400 -64.379 1.00 64.62 91 GLY A C 1
ATOM 700 O O . GLY A 1 91 ? 46.860 -17.560 -65.358 1.00 64.62 91 GLY A O 1
ATOM 701 N N . VAL A 1 92 ? 45.303 -16.357 -64.277 1.00 59.03 92 VAL A N 1
ATOM 702 C CA . VAL A 1 92 ? 45.186 -15.303 -65.300 1.00 59.03 92 VAL A CA 1
ATOM 703 C C . VAL A 1 92 ? 46.456 -14.447 -65.353 1.00 59.03 92 VAL A C 1
ATOM 705 O O . VAL A 1 92 ? 46.949 -14.140 -66.437 1.00 59.03 92 VAL A O 1
ATOM 708 N N . ILE A 1 93 ? 47.024 -14.109 -64.190 1.00 58.31 93 ILE A N 1
ATOM 709 C CA . ILE A 1 93 ? 48.273 -13.337 -64.087 1.00 58.31 93 ILE A CA 1
ATOM 710 C C . ILE A 1 93 ? 49.454 -14.128 -64.656 1.00 58.31 93 ILE A C 1
ATOM 712 O O . ILE A 1 93 ? 50.244 -13.574 -65.422 1.00 58.31 93 ILE A O 1
ATOM 716 N N . ASP A 1 94 ? 49.536 -15.423 -64.347 1.00 66.19 94 ASP A N 1
ATOM 717 C CA . ASP A 1 94 ? 50.598 -16.299 -64.845 1.00 66.19 94 ASP A CA 1
ATOM 718 C C . ASP A 1 94 ? 50.531 -16.448 -66.380 1.00 66.19 94 ASP A C 1
ATOM 720 O O . ASP A 1 94 ? 51.558 -16.388 -67.057 1.00 66.19 94 ASP A O 1
ATOM 724 N N . GLY A 1 95 ? 49.324 -16.546 -66.954 1.00 62.41 95 GLY A N 1
ATOM 725 C CA . GLY A 1 95 ? 49.119 -16.566 -68.408 1.00 62.41 95 GLY A CA 1
ATOM 726 C C . GLY A 1 95 ? 49.520 -15.259 -69.107 1.00 62.41 95 GLY A C 1
ATOM 727 O O . GLY A 1 95 ? 50.163 -15.290 -70.157 1.00 62.41 95 GLY A O 1
ATOM 728 N N . LEU A 1 96 ? 49.205 -14.105 -68.510 1.00 56.16 96 LEU A N 1
ATOM 729 C CA . LEU A 1 96 ? 49.592 -12.784 -69.028 1.00 56.16 96 LEU A CA 1
ATOM 730 C C . LEU A 1 96 ? 51.107 -12.537 -68.934 1.00 56.16 96 LEU A C 1
ATOM 732 O O . LEU A 1 96 ? 51.676 -11.869 -69.798 1.00 56.16 96 LEU A O 1
ATOM 736 N N . GLN A 1 97 ? 51.765 -13.101 -67.914 1.00 60.91 97 GLN A N 1
ATOM 737 C CA . GLN A 1 97 ? 53.220 -13.052 -67.734 1.00 60.91 97 GLN A CA 1
ATOM 738 C C . GLN A 1 97 ? 53.960 -13.891 -68.770 1.00 60.91 97 GLN A C 1
ATOM 740 O O . GLN A 1 97 ? 54.931 -13.423 -69.361 1.00 60.91 97 GLN A O 1
ATOM 745 N N . LEU A 1 98 ? 53.457 -15.093 -69.051 1.00 58.34 98 LEU A N 1
ATOM 746 C CA . LEU A 1 98 ? 54.007 -15.969 -70.085 1.00 58.34 98 LEU A CA 1
ATOM 747 C C . LEU A 1 98 ? 53.813 -15.412 -71.506 1.00 58.34 98 LEU A C 1
ATOM 749 O O . LEU A 1 98 ? 54.642 -15.669 -72.374 1.00 58.34 98 LEU A O 1
ATOM 753 N N . ALA A 1 99 ? 52.763 -14.621 -71.744 1.00 56.31 99 ALA A N 1
ATOM 754 C CA . ALA A 1 99 ? 52.481 -14.009 -73.045 1.00 56.31 99 ALA A CA 1
ATOM 755 C C . ALA A 1 99 ? 53.297 -12.731 -73.345 1.00 56.31 99 ALA A C 1
ATOM 757 O O . ALA A 1 99 ? 53.128 -12.145 -74.412 1.00 56.31 99 ALA A O 1
ATOM 758 N N . GLY A 1 100 ? 54.148 -12.259 -72.422 1.00 53.03 100 GLY A N 1
ATOM 759 C CA . GLY A 1 100 ? 54.930 -11.026 -72.603 1.00 53.03 100 GLY A CA 1
ATOM 760 C C . GLY A 1 100 ? 54.090 -9.740 -72.651 1.00 53.03 100 GLY A C 1
ATOM 761 O O . GLY A 1 100 ? 54.612 -8.674 -72.961 1.00 53.03 100 GLY A O 1
ATOM 762 N N . LEU A 1 101 ? 52.798 -9.817 -72.316 1.00 53.94 101 LEU A N 1
ATOM 763 C CA . LEU A 1 101 ? 51.840 -8.702 -72.311 1.00 53.94 101 LEU A CA 1
ATOM 764 C C . LEU A 1 101 ? 51.816 -7.964 -70.961 1.00 53.94 101 LEU A C 1
ATOM 766 O O . LEU A 1 101 ? 50.818 -7.350 -70.581 1.00 53.94 101 LEU A O 1
ATOM 770 N N . TRP A 1 102 ? 52.925 -8.035 -70.223 1.00 55.12 102 TRP A N 1
ATOM 771 C CA . TRP A 1 102 ? 53.106 -7.395 -68.926 1.00 55.12 102 TRP A CA 1
ATOM 772 C C . TRP A 1 102 ? 53.266 -5.883 -69.088 1.00 55.12 102 TRP A C 1
ATOM 774 O O . TRP A 1 102 ? 54.367 -5.349 -69.159 1.00 55.12 102 TRP A O 1
ATOM 784 N N . ASN A 1 103 ? 52.136 -5.187 -69.159 1.00 60.38 103 ASN A N 1
ATOM 785 C CA . ASN A 1 103 ? 52.071 -3.748 -68.961 1.00 60.38 103 ASN A CA 1
ATOM 786 C C . ASN A 1 103 ? 51.521 -3.494 -67.550 1.00 60.38 103 ASN A C 1
ATOM 788 O O . ASN A 1 103 ? 50.453 -4.003 -67.205 1.00 60.38 103 ASN A O 1
ATOM 792 N N . GLU A 1 104 ? 52.229 -2.712 -66.732 1.00 55.09 104 GLU A N 1
ATOM 793 C CA . GLU A 1 104 ? 51.843 -2.413 -65.343 1.00 55.09 104 GLU A CA 1
ATOM 794 C C . GLU A 1 104 ? 50.428 -1.819 -65.222 1.00 55.09 104 GLU A C 1
ATOM 796 O O . GLU A 1 104 ? 49.742 -2.010 -64.218 1.00 55.09 104 GLU A O 1
ATOM 801 N N . GLN A 1 105 ? 49.932 -1.189 -66.290 1.00 55.69 105 GLN A N 1
ATOM 802 C CA . GLN A 1 105 ? 48.566 -0.666 -66.374 1.00 55.69 105 GLN A CA 1
ATOM 803 C C . GLN A 1 105 ? 47.476 -1.757 -66.379 1.00 55.69 105 GLN A C 1
ATOM 805 O O . GLN A 1 105 ? 46.371 -1.523 -65.898 1.00 55.69 105 GLN A O 1
ATOM 810 N N . LEU A 1 106 ? 47.756 -2.961 -66.891 1.00 56.84 106 LEU A N 1
ATOM 811 C CA . LEU A 1 106 ? 46.799 -4.081 -66.893 1.00 56.84 106 LEU A CA 1
ATOM 812 C C . LEU A 1 106 ? 46.717 -4.775 -65.522 1.00 56.84 106 LEU A C 1
ATOM 814 O O . LEU A 1 106 ? 45.649 -5.256 -65.129 1.00 56.84 106 LEU A O 1
ATOM 818 N N . LEU A 1 107 ? 47.823 -4.788 -64.769 1.00 57.97 107 LEU A N 1
ATOM 819 C CA . LEU A 1 107 ? 47.879 -5.325 -63.406 1.00 57.97 107 LEU A CA 1
ATOM 820 C C . LEU A 1 107 ? 47.099 -4.447 -62.426 1.00 57.97 107 LEU A C 1
ATOM 822 O O . LEU A 1 107 ? 46.322 -4.976 -61.630 1.00 57.97 107 LEU A O 1
ATOM 826 N N . SER A 1 108 ? 47.244 -3.123 -62.522 1.00 57.88 108 SER A N 1
ATOM 827 C CA . SER A 1 108 ? 46.513 -2.194 -61.657 1.00 57.88 108 SER A CA 1
ATOM 828 C C . SER A 1 108 ? 45.001 -2.277 -61.881 1.00 57.88 108 SER A C 1
ATOM 830 O O . SER A 1 108 ? 44.251 -2.350 -60.912 1.00 57.88 108 SER A O 1
ATOM 832 N N . LEU A 1 109 ? 44.537 -2.382 -63.132 1.00 57.84 109 LEU A N 1
ATOM 833 C CA . LEU A 1 109 ? 43.109 -2.530 -63.447 1.00 57.84 109 LEU A CA 1
ATOM 834 C C . LEU A 1 109 ? 42.523 -3.857 -62.940 1.00 57.84 109 LEU A C 1
ATOM 836 O O . LEU A 1 109 ? 41.436 -3.872 -62.362 1.00 57.84 109 LEU A O 1
ATOM 840 N N . THR A 1 110 ? 43.250 -4.968 -63.102 1.00 61.88 110 THR A N 1
ATOM 841 C CA . THR A 1 110 ? 42.784 -6.290 -62.643 1.00 61.88 110 THR A CA 1
ATOM 842 C C . THR A 1 110 ? 42.772 -6.381 -61.113 1.00 61.88 110 THR A C 1
ATOM 844 O O . THR A 1 110 ? 41.821 -6.903 -60.527 1.00 61.88 110 THR A O 1
ATOM 847 N N . ALA A 1 111 ? 43.794 -5.831 -60.448 1.00 63.03 111 ALA A N 1
ATOM 848 C CA . ALA A 1 111 ? 43.868 -5.772 -58.991 1.00 63.03 111 ALA A CA 1
ATOM 849 C C . ALA A 1 111 ? 42.784 -4.857 -58.397 1.00 63.03 111 ALA A C 1
ATOM 851 O O . ALA A 1 111 ? 42.135 -5.245 -57.426 1.00 63.03 111 ALA A O 1
ATOM 852 N N . MET A 1 112 ? 42.527 -3.693 -59.008 1.00 62.47 112 MET A N 1
ATOM 853 C CA . MET A 1 112 ? 41.440 -2.799 -58.592 1.00 62.47 112 MET A CA 1
ATOM 854 C C . MET A 1 112 ? 40.071 -3.464 -58.760 1.00 62.47 112 MET A C 1
ATOM 856 O O . MET A 1 112 ? 39.287 -3.452 -57.816 1.00 62.47 112 MET A O 1
ATOM 860 N N . GLY A 1 113 ? 39.807 -4.145 -59.881 1.00 67.31 113 GLY A N 1
ATOM 861 C CA . GLY A 1 113 ? 38.547 -4.872 -60.076 1.00 67.31 113 GLY A CA 1
ATOM 862 C C . GLY A 1 113 ? 38.330 -6.001 -59.055 1.00 67.31 113 GLY A C 1
ATOM 863 O O . GLY A 1 113 ? 37.226 -6.180 -58.533 1.00 67.31 113 GLY A O 1
ATOM 864 N N . ALA A 1 114 ? 39.388 -6.742 -58.703 1.00 68.00 114 ALA A N 1
ATOM 865 C CA . ALA A 1 114 ? 39.324 -7.773 -57.663 1.00 68.00 114 ALA A CA 1
ATOM 866 C C . ALA A 1 114 ? 39.096 -7.176 -56.261 1.00 68.00 114 ALA A C 1
ATOM 868 O O . ALA A 1 114 ? 38.324 -7.726 -55.468 1.00 68.00 114 ALA A O 1
ATOM 869 N N . LEU A 1 115 ? 39.728 -6.038 -55.964 1.00 65.62 115 LEU A N 1
ATOM 870 C CA . LEU A 1 115 ? 39.569 -5.324 -54.700 1.00 65.62 115 LEU A CA 1
ATOM 871 C C . LEU A 1 115 ? 38.161 -4.734 -54.560 1.00 65.62 115 LEU A C 1
ATOM 873 O O . LEU A 1 115 ? 37.535 -4.888 -53.511 1.00 65.62 115 LEU A O 1
ATOM 877 N N . GLU A 1 116 ? 37.627 -4.131 -55.622 1.00 73.19 116 GLU A N 1
ATOM 878 C CA . GLU A 1 116 ? 36.259 -3.619 -55.670 1.00 73.19 116 GLU A CA 1
ATOM 879 C C . GLU A 1 116 ? 35.244 -4.743 -55.460 1.00 73.19 116 GLU A C 1
ATOM 881 O O . GLU A 1 116 ? 34.370 -4.621 -54.598 1.00 73.19 116 GLU A O 1
ATOM 886 N N . SER A 1 117 ? 35.413 -5.871 -56.155 1.00 78.56 117 SER A N 1
ATOM 887 C CA . SER A 1 117 ? 34.565 -7.058 -55.998 1.00 78.56 117 SER A CA 1
ATOM 888 C C . SER A 1 117 ? 34.596 -7.603 -54.565 1.00 78.56 117 SER A C 1
ATOM 890 O O . SER A 1 117 ? 33.548 -7.861 -53.962 1.00 78.56 117 SER A O 1
ATOM 892 N N . ASN A 1 118 ? 35.781 -7.706 -53.954 1.00 76.38 118 ASN A N 1
ATOM 893 C CA . ASN A 1 118 ? 35.897 -8.157 -52.569 1.00 76.38 118 ASN A CA 1
ATOM 894 C C . ASN A 1 118 ? 35.286 -7.143 -51.584 1.00 76.38 118 ASN A C 1
ATOM 896 O O . ASN A 1 118 ? 34.567 -7.525 -50.659 1.00 76.38 118 ASN A O 1
ATOM 900 N N . SER A 1 119 ? 35.487 -5.843 -51.817 1.00 75.69 119 SER A N 1
ATOM 901 C CA . SER A 1 119 ? 34.885 -4.782 -51.003 1.00 75.69 119 SER A CA 1
ATOM 902 C C . SER A 1 119 ? 33.355 -4.814 -51.072 1.00 75.69 119 SER A C 1
ATOM 904 O O . SER A 1 119 ? 32.686 -4.686 -50.044 1.00 75.69 119 SER A O 1
ATOM 906 N N . ALA A 1 120 ? 32.786 -5.074 -52.253 1.00 83.06 120 ALA A N 1
ATOM 907 C CA . ALA A 1 120 ? 31.349 -5.200 -52.450 1.00 83.06 120 ALA A CA 1
ATOM 908 C C . ALA A 1 120 ? 30.789 -6.402 -51.678 1.00 83.06 120 ALA A C 1
ATOM 910 O O . ALA A 1 120 ? 29.779 -6.265 -50.982 1.00 83.06 120 ALA A O 1
ATOM 911 N N . ARG A 1 121 ? 31.487 -7.547 -51.713 1.00 86.06 121 ARG A N 1
ATOM 912 C CA . ARG A 1 121 ? 31.124 -8.748 -50.942 1.00 86.06 121 ARG A CA 1
ATOM 913 C C . ARG A 1 121 ? 31.167 -8.505 -49.434 1.00 86.06 121 ARG A C 1
ATOM 915 O O . ARG A 1 121 ? 30.249 -8.919 -48.728 1.00 86.06 121 ARG A O 1
ATOM 922 N N . ILE A 1 122 ? 32.190 -7.812 -48.931 1.00 76.44 122 ILE A N 1
ATOM 923 C CA . ILE A 1 122 ? 32.300 -7.472 -47.503 1.00 76.44 122 ILE A CA 1
ATOM 924 C C . ILE A 1 122 ? 31.160 -6.534 -47.085 1.00 76.44 122 ILE A C 1
ATOM 926 O O . ILE A 1 122 ? 30.468 -6.812 -46.105 1.00 76.44 122 ILE A O 1
ATOM 930 N N . ARG A 1 123 ? 30.897 -5.471 -47.859 1.00 85.62 123 ARG A N 1
ATOM 931 C CA . ARG A 1 123 ? 29.777 -4.548 -47.600 1.00 85.62 123 ARG A CA 1
ATOM 932 C C . ARG A 1 123 ? 28.426 -5.258 -47.639 1.00 85.62 123 ARG A C 1
ATOM 934 O O . ARG A 1 123 ? 27.523 -4.896 -46.890 1.00 85.62 123 ARG A O 1
ATOM 941 N N . GLN A 1 124 ? 28.255 -6.241 -48.520 1.00 91.06 124 GLN A N 1
ATOM 942 C CA . GLN A 1 124 ? 27.037 -7.044 -48.571 1.00 91.06 124 GLN A CA 1
ATOM 943 C C . GLN A 1 124 ? 26.865 -7.884 -47.299 1.00 91.06 124 GLN A C 1
ATOM 945 O O . GLN A 1 124 ? 25.831 -7.767 -46.648 1.00 91.06 124 GLN A O 1
ATOM 950 N N . ARG A 1 125 ? 27.896 -8.628 -46.877 1.00 90.25 125 ARG A N 1
ATOM 951 C CA . ARG A 1 125 ? 27.844 -9.423 -45.636 1.00 90.25 125 ARG A CA 1
ATOM 952 C C . ARG A 1 125 ? 27.586 -8.567 -44.397 1.00 90.25 125 ARG A C 1
ATOM 954 O 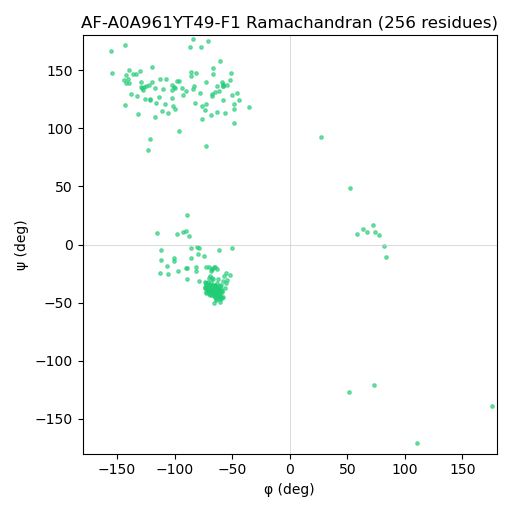O . ARG A 1 125 ? 26.846 -8.977 -43.511 1.00 90.25 125 ARG A O 1
ATOM 961 N N . MET A 1 126 ? 28.174 -7.371 -44.324 1.00 83.75 126 MET A N 1
ATOM 962 C CA . MET A 1 126 ? 27.907 -6.438 -43.223 1.00 83.75 126 MET A CA 1
ATOM 963 C C . MET A 1 126 ? 26.441 -5.993 -43.197 1.00 83.75 126 MET A C 1
ATOM 965 O O . MET A 1 126 ? 25.837 -5.978 -42.129 1.00 83.75 126 MET A O 1
ATOM 969 N N . ARG A 1 127 ? 25.846 -5.685 -44.358 1.00 91.88 127 ARG A N 1
ATOM 970 C CA . ARG A 1 127 ? 24.419 -5.333 -44.454 1.00 91.88 127 ARG A CA 1
ATOM 971 C C . ARG A 1 127 ? 23.508 -6.482 -44.023 1.00 91.88 127 ARG A C 1
ATOM 973 O O . ARG A 1 127 ? 22.555 -6.244 -43.291 1.00 91.88 127 ARG A O 1
ATOM 980 N N . GLU A 1 128 ? 23.824 -7.709 -44.426 1.00 94.56 128 GLU A N 1
ATOM 981 C CA . GLU A 1 128 ? 23.078 -8.907 -44.018 1.00 94.56 128 GLU A CA 1
ATOM 982 C C . GLU A 1 128 ? 23.131 -9.112 -42.495 1.00 94.56 128 GLU A C 1
ATOM 984 O O . GLU A 1 128 ? 22.091 -9.288 -41.864 1.00 94.56 128 GLU A O 1
AT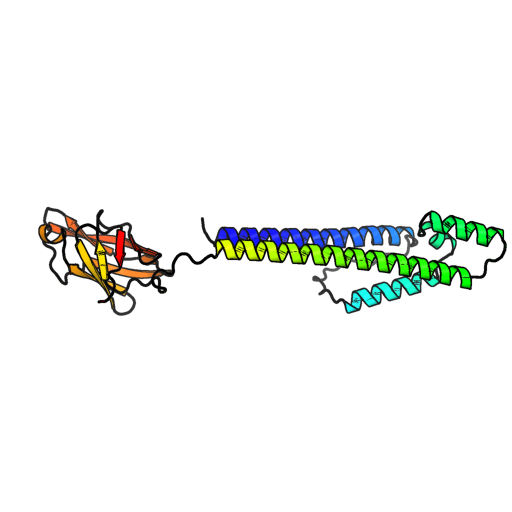OM 989 N N . ARG A 1 129 ? 24.315 -8.986 -41.876 1.00 92.56 129 ARG A N 1
ATOM 990 C CA . ARG A 1 129 ? 24.465 -9.106 -40.413 1.00 92.56 129 ARG A CA 1
ATOM 991 C C . ARG A 1 129 ? 23.745 -7.997 -39.645 1.00 92.56 129 ARG A C 1
ATOM 993 O O . ARG A 1 129 ? 23.155 -8.277 -38.605 1.00 92.56 129 ARG A O 1
ATOM 1000 N N . LEU A 1 130 ? 23.777 -6.758 -40.142 1.00 89.88 130 LEU A N 1
ATOM 1001 C CA . LEU A 1 130 ? 23.038 -5.646 -39.531 1.00 89.88 130 LEU A CA 1
ATOM 1002 C C . LEU A 1 130 ? 21.526 -5.889 -39.586 1.00 89.88 130 LEU A C 1
ATOM 1004 O O . LEU A 1 130 ? 20.851 -5.740 -38.574 1.00 89.88 130 LEU A O 1
ATOM 1008 N N . SER A 1 131 ? 21.014 -6.366 -40.723 1.00 93.88 131 SER A N 1
ATOM 1009 C CA . SER A 1 131 ? 19.598 -6.720 -40.854 1.00 93.88 131 SER A CA 1
ATOM 1010 C C . SER A 1 131 ? 19.178 -7.851 -39.908 1.00 93.88 131 SER A C 1
ATOM 1012 O O . SER A 1 131 ? 18.049 -7.848 -39.419 1.00 93.88 131 SER A O 1
ATOM 1014 N N . GLU A 1 132 ? 20.052 -8.829 -39.653 1.00 95.88 132 GLU A N 1
ATOM 1015 C CA . GLU A 1 132 ? 19.780 -9.906 -38.695 1.00 95.88 132 GLU A CA 1
ATOM 1016 C C . GLU A 1 132 ? 19.725 -9.386 -37.248 1.00 95.88 132 GLU A C 1
ATOM 1018 O O . GLU A 1 132 ? 18.873 -9.816 -36.468 1.00 95.88 132 GLU A O 1
ATOM 1023 N N . LEU A 1 133 ? 20.604 -8.444 -36.891 1.00 92.69 133 LEU A N 1
ATOM 1024 C CA . LEU A 1 133 ? 20.608 -7.802 -35.573 1.00 92.69 133 LEU A CA 1
ATOM 1025 C C . LEU A 1 133 ? 19.342 -6.975 -35.337 1.00 92.69 133 LEU A C 1
ATOM 1027 O O . LEU A 1 133 ? 18.722 -7.125 -34.285 1.00 92.69 133 LEU A O 1
ATOM 1031 N N . ASP A 1 134 ? 18.916 -6.177 -36.317 1.00 92.94 134 ASP A N 1
ATOM 1032 C CA . ASP A 1 134 ? 17.684 -5.383 -36.216 1.00 92.94 134 ASP A CA 1
ATOM 1033 C C . ASP A 1 134 ? 16.460 -6.275 -35.970 1.00 92.94 134 ASP A C 1
ATOM 1035 O O . ASP A 1 134 ? 15.616 -5.974 -35.123 1.00 92.94 134 ASP A O 1
ATOM 1039 N N . LYS A 1 135 ? 16.400 -7.431 -36.644 1.00 96.56 135 LYS A N 1
ATOM 1040 C CA . LYS A 1 135 ? 15.335 -8.415 -36.428 1.00 96.56 135 LYS A CA 1
ATOM 1041 C C . LYS A 1 135 ? 15.331 -8.953 -34.991 1.00 96.56 135 LYS A C 1
ATOM 1043 O O . LYS A 1 135 ? 14.269 -9.024 -34.378 1.00 96.56 135 LYS A O 1
ATOM 1048 N N . LYS A 1 136 ? 16.499 -9.294 -34.436 1.00 95.25 136 LYS A N 1
ATOM 1049 C CA . LYS A 1 136 ? 16.620 -9.785 -33.048 1.00 95.25 136 LYS A CA 1
ATOM 1050 C C . LYS A 1 136 ? 16.231 -8.721 -32.023 1.00 95.25 136 LYS A C 1
ATOM 1052 O O . LYS A 1 136 ? 15.579 -9.042 -31.034 1.00 95.25 136 LYS A O 1
ATOM 1057 N N . ILE A 1 137 ? 16.597 -7.460 -32.259 1.00 93.06 137 ILE A N 1
ATOM 1058 C CA . ILE A 1 137 ? 16.204 -6.340 -31.393 1.00 93.06 137 ILE A CA 1
ATOM 1059 C C . ILE A 1 137 ? 14.678 -6.212 -31.350 1.00 93.06 137 ILE A C 1
ATOM 1061 O O . ILE A 1 137 ? 14.105 -6.055 -30.271 1.00 93.06 137 ILE A O 1
ATOM 1065 N N . GLU A 1 138 ? 14.012 -6.317 -32.500 1.00 94.00 138 GLU A N 1
ATOM 1066 C CA . GLU A 1 138 ? 12.556 -6.206 -32.569 1.00 94.00 138 GLU A CA 1
ATOM 1067 C C . GLU A 1 138 ? 11.843 -7.416 -31.936 1.00 94.00 138 GLU A C 1
ATOM 1069 O O . GLU A 1 138 ? 10.817 -7.254 -31.278 1.00 94.00 138 GLU A O 1
ATOM 1074 N N . GLU A 1 139 ? 12.401 -8.626 -32.048 1.00 95.31 139 GLU A N 1
ATOM 1075 C CA . GLU A 1 139 ? 11.908 -9.808 -31.321 1.00 95.31 139 GLU A CA 1
ATOM 1076 C C . GLU A 1 139 ? 11.989 -9.608 -29.798 1.00 95.31 139 GLU A C 1
ATOM 1078 O O . GLU A 1 139 ? 10.979 -9.755 -29.106 1.00 95.31 139 GLU A O 1
ATOM 1083 N N . VAL A 1 140 ? 13.142 -9.165 -29.278 1.00 92.88 140 VAL A N 1
ATOM 1084 C CA . VAL A 1 140 ? 13.316 -8.873 -27.843 1.00 92.88 140 VAL A CA 1
ATOM 1085 C C . VAL A 1 140 ? 12.363 -7.773 -27.380 1.00 92.88 140 VAL A C 1
ATOM 1087 O O . VAL A 1 140 ? 11.740 -7.906 -26.328 1.00 92.88 140 VAL A O 1
ATOM 1090 N N . ARG A 1 141 ? 12.202 -6.696 -28.161 1.00 90.75 141 ARG A N 1
ATOM 1091 C CA . ARG A 1 141 ? 11.243 -5.625 -27.854 1.00 90.75 141 ARG A CA 1
ATOM 1092 C C . ARG A 1 141 ? 9.821 -6.170 -27.737 1.00 90.75 141 ARG A C 1
ATOM 1094 O O . ARG A 1 141 ? 9.110 -5.810 -26.801 1.00 90.75 141 ARG A O 1
ATOM 1101 N N . ASN A 1 142 ? 9.403 -7.029 -28.662 1.00 89.06 142 ASN A N 1
ATOM 1102 C CA . ASN A 1 142 ? 8.069 -7.621 -28.635 1.00 89.06 142 ASN A CA 1
ATOM 1103 C C . ASN A 1 142 ? 7.866 -8.541 -27.430 1.00 89.06 142 ASN A C 1
ATOM 1105 O O . ASN A 1 142 ? 6.796 -8.515 -26.822 1.00 89.06 142 ASN A O 1
ATOM 1109 N N . ASP A 1 143 ? 8.877 -9.311 -27.040 1.00 88.19 143 ASP A N 1
ATOM 1110 C CA . ASP A 1 143 ? 8.799 -10.151 -25.845 1.00 88.19 143 ASP A CA 1
ATOM 1111 C C . ASP A 1 143 ? 8.778 -9.319 -24.559 1.00 88.19 143 ASP A C 1
ATOM 1113 O O . ASP A 1 143 ? 7.966 -9.588 -23.674 1.00 88.19 143 ASP A O 1
ATOM 1117 N N . VAL A 1 144 ? 9.563 -8.239 -24.486 1.00 82.81 144 VAL A N 1
ATOM 1118 C CA . VAL A 1 144 ? 9.468 -7.252 -23.401 1.00 82.81 144 VAL A CA 1
ATOM 1119 C C . VAL A 1 144 ? 8.063 -6.650 -23.349 1.00 82.81 144 VAL A C 1
ATOM 1121 O O . VAL A 1 144 ? 7.463 -6.625 -22.282 1.00 82.81 144 VAL A O 1
ATOM 1124 N N . ASN A 1 145 ? 7.481 -6.251 -24.480 1.00 77.56 145 ASN A N 1
ATOM 1125 C CA . ASN A 1 145 ? 6.122 -5.705 -24.523 1.00 77.56 145 ASN A CA 1
ATOM 1126 C C . ASN A 1 145 ? 5.050 -6.722 -24.104 1.00 77.56 145 ASN A C 1
ATOM 1128 O O . ASN A 1 145 ? 4.098 -6.351 -23.425 1.00 77.56 145 ASN A O 1
ATOM 1132 N N . LYS A 1 146 ? 5.202 -8.009 -24.445 1.00 80.44 146 LYS A N 1
ATOM 1133 C CA . LYS A 1 146 ? 4.304 -9.072 -23.956 1.00 80.44 146 LYS A CA 1
ATOM 1134 C C . LYS A 1 146 ? 4.406 -9.260 -22.445 1.00 80.44 146 LYS A C 1
ATOM 1136 O O . LYS A 1 146 ? 3.388 -9.507 -21.803 1.00 80.44 146 LYS A O 1
ATOM 1141 N N . LEU A 1 147 ? 5.612 -9.150 -21.884 1.00 74.81 147 LEU A N 1
ATOM 1142 C CA . LEU A 1 147 ? 5.836 -9.174 -20.434 1.00 74.81 147 LEU A CA 1
ATOM 1143 C C . LEU A 1 147 ? 5.313 -7.901 -19.753 1.00 74.81 147 LEU A C 1
ATOM 1145 O O . LEU A 1 147 ? 4.897 -7.954 -18.599 1.00 74.81 147 LEU A O 1
ATOM 1149 N N . LEU A 1 148 ? 5.303 -6.781 -20.477 1.00 72.00 148 LEU A N 1
ATOM 1150 C CA . LEU A 1 148 ? 4.743 -5.496 -20.062 1.00 72.00 148 LEU A CA 1
ATOM 1151 C C . LEU A 1 148 ? 3.249 -5.346 -20.383 1.00 72.00 148 LEU A C 1
ATOM 1153 O O . LEU A 1 148 ? 2.715 -4.256 -20.172 1.00 72.00 148 LEU A O 1
ATOM 1157 N N . ASN A 1 149 ? 2.557 -6.398 -20.854 1.00 54.31 149 ASN A N 1
ATOM 1158 C CA . ASN A 1 149 ? 1.094 -6.387 -20.916 1.00 54.31 149 ASN A CA 1
ATOM 1159 C C . ASN A 1 149 ? 0.582 -5.914 -19.551 1.00 54.31 149 ASN A C 1
ATOM 1161 O O . ASN A 1 149 ? 0.931 -6.531 -18.539 1.00 54.31 149 ASN A O 1
ATOM 1165 N N . PRO A 1 150 ? -0.178 -4.807 -19.499 1.00 47.97 150 PRO A N 1
ATOM 1166 C CA . PRO A 1 150 ? -0.468 -4.151 -18.245 1.00 47.97 150 PRO A CA 1
ATOM 1167 C C . PRO A 1 150 ? -1.257 -5.128 -17.388 1.00 47.97 150 PRO A C 1
ATOM 1169 O O . PRO A 1 150 ? -2.390 -5.493 -17.710 1.00 47.97 150 PRO A O 1
ATOM 1172 N N . LEU A 1 151 ? -0.645 -5.552 -16.280 1.00 44.88 151 LEU A N 1
ATOM 1173 C CA . LEU A 1 151 ? -1.411 -6.003 -15.131 1.00 44.88 151 LEU A CA 1
ATOM 1174 C C . LEU A 1 151 ? -2.520 -4.960 -14.927 1.00 44.88 151 LEU A C 1
ATOM 1176 O O . LEU A 1 151 ? -2.220 -3.764 -14.991 1.00 44.88 151 LEU A O 1
ATOM 1180 N N . PRO A 1 152 ? -3.786 -5.385 -14.782 1.00 41.44 152 PRO A N 1
ATOM 1181 C CA . PRO A 1 152 ? -4.930 -4.481 -14.755 1.00 41.44 152 PRO A CA 1
ATOM 1182 C C . PRO A 1 152 ? -4.646 -3.344 -13.779 1.00 41.44 152 PRO A C 1
ATOM 1184 O O . PRO A 1 152 ? -4.441 -3.621 -12.600 1.00 41.44 152 PRO A O 1
ATOM 1187 N N . LEU A 1 153 ? -4.575 -2.111 -14.303 1.00 44.22 153 LEU A N 1
ATOM 1188 C CA . LEU A 1 153 ? -4.195 -0.893 -13.583 1.00 44.22 153 LEU A CA 1
ATOM 1189 C C . LEU A 1 153 ? -4.974 -0.797 -12.263 1.00 44.22 153 LEU A C 1
ATOM 1191 O O . LEU A 1 153 ? -6.169 -0.490 -12.261 1.00 44.22 153 LEU A O 1
ATOM 1195 N N . PRO A 1 154 ? -4.320 -1.068 -11.131 1.00 42.38 154 PRO A N 1
ATOM 1196 C CA . PRO A 1 154 ? -4.952 -1.029 -9.831 1.00 42.38 154 PRO A CA 1
ATOM 1197 C C . PRO A 1 154 ? -4.665 0.334 -9.204 1.00 42.38 154 PRO A C 1
ATOM 1199 O O . PRO A 1 154 ? -3.578 0.518 -8.678 1.00 42.38 154 PRO A O 1
ATOM 1202 N N . SER A 1 155 ? -5.600 1.288 -9.298 1.00 44.34 155 SER A N 1
ATOM 1203 C CA . SER A 1 155 ? -5.552 2.635 -8.677 1.00 44.34 155 SER A CA 1
ATOM 1204 C C . SER A 1 155 ? -4.126 3.193 -8.440 1.00 44.34 155 SER A C 1
ATOM 1206 O O . SER A 1 155 ? -3.509 2.947 -7.403 1.00 44.34 155 SER A O 1
ATOM 1208 N N . GLU A 1 156 ? -3.633 3.948 -9.417 1.00 52.84 156 GLU A N 1
ATOM 1209 C CA . GLU A 1 156 ? -2.239 4.316 -9.724 1.00 52.84 156 GLU A CA 1
ATOM 1210 C C . GLU A 1 156 ? -1.298 4.883 -8.643 1.00 52.84 156 GLU A C 1
ATOM 1212 O O . GLU A 1 156 ? -0.138 5.105 -8.969 1.00 52.84 156 GLU A O 1
ATOM 1217 N N . THR A 1 157 ? -1.674 5.134 -7.391 1.00 62.19 157 THR A N 1
ATOM 1218 C CA . THR A 1 157 ? -0.796 5.962 -6.534 1.00 62.19 157 THR A CA 1
ATOM 1219 C C . THR A 1 157 ? 0.079 5.205 -5.541 1.00 62.19 157 THR A C 1
ATOM 1221 O O . THR A 1 157 ? 0.965 5.815 -4.956 1.00 62.19 157 THR A O 1
ATOM 1224 N N . GLY A 1 158 ? -0.137 3.902 -5.307 1.00 77.25 158 GLY A N 1
ATOM 1225 C CA . GLY A 1 158 ? 0.546 3.194 -4.204 1.00 77.25 158 GLY A CA 1
ATOM 1226 C C . GLY A 1 158 ? 0.275 3.818 -2.822 1.00 77.25 158 GLY A C 1
ATOM 1227 O O . GLY A 1 158 ? 0.884 3.433 -1.836 1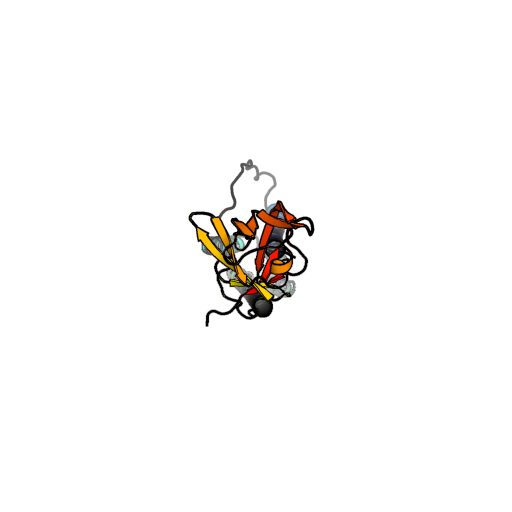.00 77.25 158 GLY A O 1
ATOM 1228 N N . GLU A 1 159 ? -0.653 4.772 -2.749 1.00 91.25 159 GLU A N 1
ATOM 1229 C CA . GLU A 1 159 ? -0.817 5.689 -1.630 1.00 91.25 159 GLU A CA 1
ATOM 1230 C C . GLU A 1 159 ? -1.630 5.045 -0.511 1.00 91.25 159 GLU A C 1
ATOM 1232 O O . GLU A 1 159 ? -2.676 4.442 -0.754 1.00 91.25 159 GLU A O 1
ATOM 1237 N N . LEU A 1 160 ? -1.211 5.208 0.740 1.00 95.62 160 LEU A N 1
ATOM 1238 C CA . LEU A 1 160 ? -1.949 4.662 1.880 1.00 95.62 160 LEU A CA 1
ATOM 1239 C C . LEU A 1 160 ? -3.294 5.372 2.137 1.00 95.62 160 LEU A C 1
ATOM 1241 O O . LEU A 1 160 ? -4.219 4.746 2.662 1.00 95.62 160 LEU A O 1
ATOM 1245 N N . ALA A 1 161 ? -3.430 6.647 1.752 1.00 95.81 161 ALA A N 1
ATOM 1246 C CA . ALA A 1 161 ? -4.624 7.461 1.990 1.00 95.81 161 ALA A CA 1
ATOM 1247 C C . ALA A 1 161 ? -5.919 6.779 1.525 1.00 95.81 161 ALA A C 1
ATOM 1249 O O . ALA A 1 161 ? -5.977 6.183 0.449 1.00 95.81 161 ALA A O 1
ATOM 1250 N N . GLY A 1 162 ? -6.995 6.934 2.296 1.00 95.25 162 GLY A N 1
ATOM 1251 C CA . GLY A 1 162 ? -8.319 6.392 1.982 1.00 95.25 162 GLY A CA 1
ATOM 1252 C C . GLY A 1 162 ? -8.752 5.256 2.905 1.00 95.25 162 GLY A C 1
ATOM 1253 O O . GLY A 1 162 ? -8.134 5.005 3.937 1.00 95.25 162 GLY A O 1
ATOM 1254 N N . THR A 1 163 ? -9.863 4.606 2.555 1.00 96.44 163 THR A N 1
ATOM 1255 C CA . THR A 1 163 ? -10.506 3.593 3.402 1.00 96.44 163 THR A CA 1
ATOM 1256 C C . THR A 1 163 ? -10.162 2.179 2.953 1.00 96.44 163 THR A C 1
ATOM 1258 O O . THR A 1 163 ? -10.236 1.858 1.765 1.00 96.44 163 THR A O 1
ATOM 1261 N N . TRP A 1 164 ? -9.839 1.329 3.921 1.00 97.06 164 TRP A N 1
ATOM 1262 C CA . TRP A 1 164 ? -9.460 -0.067 3.734 1.00 97.06 164 TRP A CA 1
ATOM 1263 C C . TRP A 1 164 ? -10.323 -0.963 4.609 1.00 97.06 164 TRP A C 1
ATOM 1265 O O . TRP A 1 164 ? -10.540 -0.647 5.778 1.00 97.06 164 TRP A O 1
ATOM 1275 N N . ARG A 1 165 ? -10.811 -2.069 4.045 1.00 96.81 165 ARG A N 1
ATOM 1276 C CA . ARG A 1 165 ? -11.706 -3.012 4.719 1.00 96.81 165 ARG A CA 1
ATOM 1277 C C . ARG A 1 165 ? -11.026 -4.362 4.933 1.00 96.81 165 ARG A C 1
ATOM 1279 O O . ARG A 1 165 ? -10.536 -4.963 3.975 1.00 96.81 165 ARG A O 1
ATOM 1286 N N . GLY A 1 166 ? -11.031 -4.831 6.179 1.00 95.69 166 GLY A N 1
ATOM 1287 C CA . GLY A 1 166 ? -10.555 -6.162 6.573 1.00 95.69 166 GLY A CA 1
ATOM 1288 C C . GLY A 1 166 ? -11.630 -7.245 6.464 1.00 95.69 166 GLY A C 1
ATOM 1289 O O . GLY A 1 166 ? -12.813 -6.949 6.272 1.00 95.69 166 GLY A O 1
ATOM 1290 N N . CYS A 1 167 ? -11.235 -8.517 6.608 1.00 93.94 167 CYS A N 1
ATOM 1291 C CA . CYS A 1 167 ? -12.163 -9.645 6.427 1.00 93.94 167 CYS A CA 1
ATOM 1292 C C . CYS A 1 167 ? -13.290 -9.745 7.461 1.00 93.94 167 CYS A C 1
ATOM 1294 O O . CYS A 1 167 ? -14.306 -10.383 7.197 1.00 93.94 167 CYS A O 1
ATOM 1296 N N . ASP A 1 168 ? -13.144 -9.102 8.615 1.00 94.00 168 ASP A N 1
ATOM 1297 C CA . ASP A 1 168 ? -14.152 -9.066 9.675 1.00 94.00 168 ASP A CA 1
ATOM 1298 C C . ASP A 1 168 ? -15.093 -7.856 9.563 1.00 94.00 168 ASP A C 1
ATOM 1300 O O . ASP A 1 168 ? -15.841 -7.562 10.495 1.00 94.00 168 ASP A O 1
ATOM 1304 N N . GLY A 1 169 ? -15.046 -7.132 8.440 1.00 94.94 169 GLY A N 1
ATOM 1305 C CA . GLY A 1 169 ? -15.877 -5.956 8.195 1.00 94.94 169 GLY A CA 1
ATOM 1306 C C . GLY A 1 169 ? -15.409 -4.694 8.919 1.00 94.94 169 GLY A C 1
ATOM 1307 O O . GLY A 1 169 ? -16.124 -3.693 8.890 1.00 94.94 169 GLY A O 1
ATOM 1308 N N . ARG A 1 170 ? -14.229 -4.704 9.558 1.00 96.25 170 ARG A N 1
ATOM 1309 C CA . ARG A 1 170 ? -13.611 -3.465 10.044 1.00 96.25 170 ARG A CA 1
ATOM 1310 C C . ARG A 1 170 ? -13.214 -2.584 8.865 1.00 96.25 170 ARG A C 1
ATOM 1312 O O . ARG A 1 170 ? -12.783 -3.089 7.828 1.00 96.25 170 ARG A O 1
ATOM 1319 N N . GLU A 1 171 ? -13.293 -1.278 9.057 1.00 97.69 171 GLU A N 1
ATOM 1320 C CA . GLU A 1 171 ? -12.814 -0.285 8.104 1.00 97.69 171 GLU A CA 1
ATOM 1321 C C . GLU A 1 171 ? -11.898 0.708 8.800 1.00 97.69 171 GLU A C 1
ATOM 1323 O O . GLU A 1 171 ? -12.207 1.202 9.888 1.00 97.69 171 GLU A O 1
ATOM 1328 N N . VAL A 1 172 ? -10.769 0.995 8.157 1.00 98.00 172 VAL A N 1
ATOM 1329 C CA . VAL A 1 172 ? -9.784 1.976 8.606 1.00 98.00 172 VAL A CA 1
ATOM 1330 C C . VAL A 1 172 ? -9.629 3.023 7.521 1.00 98.00 172 VAL A C 1
ATOM 1332 O O . VAL A 1 172 ? -9.305 2.692 6.381 1.00 98.00 172 VAL A O 1
ATOM 1335 N N . THR A 1 173 ? -9.830 4.287 7.875 1.00 98.00 173 THR A N 1
ATOM 1336 C CA . THR A 1 173 ? -9.565 5.417 6.987 1.00 98.00 173 THR A CA 1
ATOM 1337 C C . THR A 1 173 ? -8.243 6.059 7.373 1.00 98.00 173 THR A C 1
ATOM 1339 O O . THR A 1 173 ? -8.091 6.540 8.496 1.00 98.00 173 THR A O 1
ATOM 1342 N N . PHE A 1 174 ? -7.294 6.056 6.439 1.00 98.06 174 PHE A N 1
ATOM 1343 C CA . PHE A 1 174 ? -6.005 6.722 6.580 1.00 98.06 174 PHE A CA 1
ATOM 1344 C C . PHE A 1 174 ? -6.073 8.134 6.008 1.00 98.06 174 PHE A C 1
ATOM 1346 O O . PHE A 1 174 ? -6.479 8.333 4.858 1.00 98.06 174 PHE A O 1
ATOM 1353 N N . THR A 1 175 ? -5.636 9.102 6.805 1.00 97.50 175 THR A N 1
ATOM 1354 C CA . THR A 1 175 ? -5.499 10.509 6.422 1.00 97.50 175 THR A CA 1
ATOM 1355 C C . THR A 1 175 ? -4.059 10.960 6.614 1.00 97.50 175 THR A C 1
ATOM 1357 O O . THR A 1 175 ? -3.444 10.627 7.627 1.00 97.50 175 THR A O 1
ATOM 1360 N N . LEU A 1 176 ? -3.523 11.709 5.649 1.00 96.81 176 LEU A N 1
ATOM 1361 C CA . LEU A 1 176 ? -2.204 12.324 5.769 1.00 96.81 176 LEU A CA 1
ATOM 1362 C C . LEU A 1 176 ? -2.296 13.544 6.697 1.00 96.81 176 LEU A C 1
ATOM 1364 O O . LEU A 1 176 ? -3.020 14.497 6.416 1.00 96.81 176 LEU A O 1
ATOM 1368 N N . GLU A 1 177 ? -1.563 13.503 7.802 1.00 94.50 177 GLU A N 1
ATOM 1369 C CA . GLU A 1 177 ? -1.467 14.551 8.816 1.00 94.50 177 GLU A CA 1
ATOM 1370 C C . GLU A 1 177 ? 0.011 14.977 8.924 1.00 94.50 177 GLU A C 1
ATOM 1372 O O . GLU A 1 177 ? 0.807 14.388 9.656 1.00 94.50 177 GLU A O 1
ATOM 1377 N N . GLY A 1 178 ? 0.415 15.986 8.146 1.00 94.12 178 GLY A N 1
ATOM 1378 C CA . GLY A 1 178 ? 1.826 16.373 8.029 1.00 94.12 178 GLY A CA 1
ATOM 1379 C C . GLY A 1 178 ? 2.623 15.360 7.201 1.00 94.12 178 GLY A C 1
ATOM 1380 O O . GLY A 1 178 ? 2.296 15.130 6.042 1.00 94.12 178 GLY A O 1
ATOM 1381 N N . GLU A 1 179 ? 3.664 14.760 7.787 1.00 94.50 179 GLU A N 1
ATOM 1382 C CA . GLU A 1 179 ? 4.507 13.735 7.137 1.00 94.50 179 GLU A CA 1
ATOM 1383 C C . GLU A 1 179 ? 4.109 12.296 7.514 1.00 94.50 179 GLU A C 1
ATOM 1385 O O . GLU A 1 179 ? 4.858 11.349 7.272 1.00 94.50 179 GLU A O 1
ATOM 1390 N N . SER A 1 180 ? 2.981 12.103 8.195 1.00 97.06 180 SER A N 1
ATOM 1391 C CA . SER A 1 180 ? 2.557 10.788 8.680 1.00 97.06 180 SER A CA 1
ATOM 1392 C C . SER A 1 180 ? 1.078 10.555 8.419 1.00 97.06 180 SER A C 1
ATOM 1394 O O . SER A 1 180 ? 0.263 11.471 8.438 1.00 97.06 180 SER A O 1
ATOM 1396 N N . TYR A 1 181 ? 0.734 9.304 8.163 1.00 98.31 181 TYR A N 1
ATOM 1397 C CA . TYR A 1 181 ? -0.624 8.827 8.020 1.00 98.31 181 TYR A CA 1
ATOM 1398 C C . TYR A 1 181 ? -1.167 8.387 9.375 1.00 98.31 181 TYR A C 1
ATOM 1400 O O . TYR A 1 181 ? -0.544 7.587 10.077 1.00 98.31 181 TYR A O 1
ATOM 1408 N N . THR A 1 182 ? -2.371 8.849 9.693 1.00 98.50 182 THR A N 1
ATOM 1409 C CA . THR A 1 182 ? -3.146 8.412 10.856 1.00 98.50 182 THR A CA 1
ATOM 1410 C C . THR A 1 182 ? -4.315 7.565 10.364 1.00 98.50 182 THR A C 1
ATOM 1412 O O . THR A 1 182 ? -5.135 8.037 9.578 1.00 98.50 182 THR A O 1
ATOM 1415 N N . GLY A 1 183 ? -4.400 6.307 10.806 1.00 98.25 183 GLY A N 1
ATOM 1416 C CA . GLY A 1 183 ? -5.499 5.398 10.469 1.00 98.25 183 GLY A CA 1
ATOM 1417 C C . GLY A 1 183 ? -6.527 5.321 11.593 1.00 98.25 183 GLY A C 1
ATOM 1418 O O . GLY A 1 183 ? -6.208 4.864 12.696 1.00 98.25 183 GLY A O 1
ATOM 1419 N N . ARG A 1 184 ? -7.765 5.748 11.324 1.00 98.56 184 ARG A N 1
ATOM 1420 C CA . ARG A 1 184 ? -8.879 5.736 12.291 1.00 98.56 184 ARG A CA 1
ATOM 1421 C C . ARG A 1 184 ? -9.957 4.741 11.891 1.00 98.56 184 ARG A C 1
ATOM 1423 O O . ARG A 1 184 ? -10.275 4.617 10.710 1.00 98.56 184 ARG A O 1
ATOM 1430 N N . TYR A 1 185 ? -10.549 4.067 12.874 1.00 97.94 185 TYR A N 1
ATOM 1431 C CA . TYR A 1 185 ? -11.620 3.105 12.617 1.00 97.94 185 TYR A CA 1
ATOM 1432 C C . TYR A 1 185 ? -12.929 3.802 12.232 1.00 97.94 185 TYR A C 1
ATOM 1434 O O . TYR A 1 185 ? -13.488 4.568 13.018 1.00 97.94 185 TYR A O 1
ATOM 1442 N N . THR A 1 186 ? -13.441 3.497 11.045 1.00 97.44 186 THR A N 1
ATOM 1443 C CA . THR A 1 186 ? -14.733 3.975 10.521 1.00 97.44 186 THR A CA 1
ATOM 1444 C C . THR A 1 186 ? -15.804 2.885 10.520 1.00 97.44 186 THR A C 1
ATOM 1446 O O . THR A 1 186 ? -16.991 3.197 10.570 1.00 97.44 186 THR A O 1
ATOM 1449 N N . ALA A 1 187 ? -15.396 1.617 10.603 1.00 97.62 187 ALA A N 1
ATOM 1450 C CA . ALA A 1 187 ? -16.231 0.489 11.004 1.00 97.62 187 ALA A CA 1
ATOM 1451 C C . ALA A 1 187 ? -15.411 -0.452 11.896 1.00 97.62 187 ALA A C 1
ATOM 1453 O O . ALA A 1 187 ? -14.219 -0.647 11.668 1.00 97.62 187 ALA A O 1
ATOM 1454 N N . LEU A 1 188 ? -16.023 -1.034 12.928 1.00 96.19 188 LEU A N 1
ATOM 1455 C CA . LEU A 1 188 ? -15.277 -1.836 13.908 1.00 96.19 188 LEU A CA 1
ATOM 1456 C C . LEU A 1 188 ? -15.169 -3.317 13.544 1.00 96.19 188 LEU A C 1
ATOM 1458 O O . LEU A 1 188 ? -14.209 -3.961 13.958 1.00 96.19 188 LEU A O 1
ATOM 1462 N N . GLY A 1 189 ? -16.143 -3.877 12.823 1.00 95.00 189 GLY A N 1
ATOM 1463 C CA . GLY A 1 189 ? -16.204 -5.326 12.630 1.00 95.00 189 GLY A CA 1
ATOM 1464 C C . GLY A 1 189 ? -16.126 -6.073 13.970 1.00 95.00 189 GLY A C 1
ATOM 1465 O O . GLY A 1 189 ? -16.847 -5.747 14.918 1.00 95.00 189 GLY A O 1
ATOM 1466 N N . GLY A 1 190 ? -15.192 -7.021 14.083 1.00 90.94 190 GLY A N 1
ATOM 1467 C CA . GLY A 1 190 ? -14.948 -7.782 15.314 1.00 90.94 190 GLY A CA 1
ATOM 1468 C C . GLY A 1 190 ? -14.322 -6.975 16.465 1.00 90.94 190 GLY A C 1
ATOM 1469 O O . GLY A 1 190 ? -14.444 -7.364 17.632 1.00 90.94 190 GLY A O 1
ATOM 1470 N N . LEU A 1 191 ? -13.698 -5.825 16.175 1.00 93.12 191 LEU A N 1
ATOM 1471 C CA . LEU A 1 191 ? -12.935 -5.032 17.151 1.00 93.12 191 LEU A CA 1
ATOM 1472 C C . LEU A 1 191 ? -13.799 -4.401 18.248 1.00 93.12 191 LEU A C 1
ATOM 1474 O O . LEU A 1 191 ? -13.291 -4.093 19.327 1.00 93.12 191 LEU A O 1
ATOM 1478 N N . GLY A 1 192 ? -15.104 -4.242 18.017 1.00 92.38 192 GLY A N 1
ATOM 1479 C CA . GLY A 1 192 ? -16.020 -3.719 19.034 1.00 92.38 192 GLY A CA 1
ATOM 1480 C C . GLY A 1 192 ? -16.049 -4.585 20.298 1.00 92.38 192 GLY A C 1
ATOM 1481 O O . GLY A 1 192 ? -16.098 -4.055 21.406 1.00 92.38 192 GLY A O 1
ATOM 1482 N N . SER A 1 193 ? -15.914 -5.909 20.151 1.00 91.50 193 SER A N 1
ATOM 1483 C CA . SER A 1 193 ? -15.858 -6.839 21.291 1.00 91.50 193 SER A CA 1
ATOM 1484 C C . SER A 1 193 ? -14.583 -6.687 22.132 1.00 91.50 193 SER A C 1
ATOM 1486 O O . SER A 1 193 ? -14.588 -6.976 23.325 1.00 91.50 193 SER A O 1
ATOM 1488 N N . LEU A 1 194 ? -13.519 -6.141 21.536 1.00 91.12 194 LEU A N 1
ATOM 1489 C CA . LEU A 1 194 ? -12.264 -5.775 22.196 1.00 91.12 194 LEU A CA 1
ATOM 1490 C C . LEU A 1 194 ? -12.294 -4.320 22.715 1.00 91.12 194 LEU A C 1
ATOM 1492 O O . LEU A 1 194 ? -11.270 -3.743 23.077 1.00 91.12 194 LEU A O 1
ATOM 1496 N N . GLY A 1 195 ? -13.463 -3.674 22.734 1.00 92.81 195 GLY A N 1
ATOM 1497 C CA . GLY A 1 195 ? -13.665 -2.347 23.315 1.00 92.81 195 GLY A CA 1
ATOM 1498 C C . GLY A 1 195 ? -13.064 -1.183 22.521 1.00 92.81 195 GLY A C 1
ATOM 1499 O O . GLY A 1 195 ? -12.859 -0.108 23.100 1.00 92.81 195 GLY A O 1
ATOM 1500 N N . PHE A 1 196 ? -12.713 -1.385 21.249 1.00 94.81 196 PHE A N 1
ATOM 1501 C CA . PHE A 1 196 ? -12.395 -0.278 20.341 1.00 94.81 196 PHE A CA 1
ATOM 1502 C C . PHE A 1 196 ? -13.647 0.560 20.066 1.00 94.81 196 PHE A C 1
ATOM 1504 O O . PHE A 1 196 ? -14.771 0.055 20.125 1.00 94.81 196 PHE A O 1
ATOM 1511 N N . LYS A 1 197 ? -13.455 1.846 19.767 1.00 96.62 197 LYS A N 1
ATOM 1512 C CA . LYS A 1 197 ? -14.532 2.781 19.427 1.00 96.62 197 LYS A CA 1
ATOM 1513 C C . LYS A 1 197 ? -14.337 3.352 18.028 1.00 96.62 197 LYS A C 1
ATOM 1515 O O . LYS A 1 197 ? -13.215 3.460 17.539 1.00 96.62 197 LYS A O 1
ATOM 1520 N N . LEU A 1 198 ? -15.438 3.735 17.385 1.00 98.06 198 LEU A N 1
ATOM 1521 C CA . LEU A 1 198 ? -15.374 4.483 16.129 1.00 98.06 198 LEU A CA 1
ATOM 1522 C C . LEU A 1 198 ? -14.590 5.784 16.342 1.00 98.06 198 LEU A C 1
ATOM 1524 O O . LEU A 1 198 ? -14.775 6.465 17.350 1.00 98.06 198 LEU A O 1
ATOM 1528 N N . GLY A 1 199 ? -13.707 6.105 15.401 1.00 97.81 199 GLY A N 1
ATOM 1529 C CA . GLY A 1 199 ? -12.804 7.253 15.470 1.00 97.81 199 GLY A CA 1
ATOM 1530 C C . GLY A 1 199 ? -11.513 7.025 16.266 1.00 97.81 199 GLY A C 1
ATOM 1531 O O . GLY A 1 199 ? -10.608 7.862 16.163 1.00 97.81 199 GLY A O 1
ATOM 1532 N N . ASP A 1 200 ? -11.385 5.911 17.004 1.00 97.38 200 ASP A N 1
ATOM 1533 C CA . ASP A 1 200 ? -10.122 5.547 17.655 1.00 97.38 200 ASP A CA 1
ATOM 1534 C C . ASP A 1 200 ? -9.015 5.433 16.597 1.00 97.38 200 ASP A C 1
ATOM 1536 O O . ASP A 1 200 ? -9.206 4.846 15.526 1.00 97.38 200 ASP A O 1
ATOM 1540 N N . THR A 1 201 ? -7.838 5.976 16.914 1.00 98.19 201 THR A N 1
ATOM 1541 C CA . THR A 1 201 ? -6.638 5.772 16.101 1.00 98.19 201 THR A CA 1
ATOM 1542 C C . THR A 1 201 ? -6.135 4.349 16.310 1.00 98.19 201 THR A C 1
ATOM 1544 O O . THR A 1 201 ? -5.737 3.981 17.416 1.00 98.19 201 THR A O 1
ATOM 1547 N N . GLY A 1 202 ? -6.164 3.556 15.242 1.00 97.06 202 GLY A N 1
ATOM 1548 C CA . GLY A 1 202 ? -5.637 2.195 15.213 1.00 97.06 202 GLY A CA 1
ATOM 1549 C C . GLY A 1 202 ? -4.230 2.103 14.637 1.00 97.06 202 GLY A C 1
ATOM 1550 O O . GLY A 1 202 ? -3.528 1.144 14.932 1.00 97.06 202 GLY A O 1
ATOM 1551 N N . TYR A 1 203 ? -3.821 3.083 13.830 1.00 98.38 203 TYR A N 1
ATOM 1552 C CA . TYR A 1 203 ? -2.578 3.029 13.068 1.00 98.38 203 TYR A CA 1
ATOM 1553 C C . TYR A 1 203 ? -1.896 4.391 13.005 1.00 98.38 203 TYR A C 1
ATOM 1555 O O . TYR A 1 203 ? -2.562 5.422 12.873 1.00 98.38 203 TYR A O 1
ATOM 1563 N N . THR A 1 204 ? -0.570 4.366 13.002 1.00 98.25 204 THR A N 1
ATOM 1564 C CA . THR A 1 204 ? 0.295 5.468 12.576 1.00 98.25 204 THR A CA 1
ATOM 1565 C C . THR A 1 204 ? 1.307 4.912 11.581 1.00 98.25 204 THR A C 1
ATOM 1567 O O . THR A 1 204 ? 1.774 3.785 11.745 1.00 98.25 204 THR A O 1
ATOM 1570 N N . ALA A 1 205 ? 1.619 5.647 10.517 1.00 98.31 205 ALA A N 1
ATOM 1571 C CA . ALA A 1 205 ? 2.580 5.188 9.518 1.00 98.31 205 ALA A CA 1
ATOM 1572 C C . ALA A 1 205 ? 3.247 6.356 8.790 1.00 98.31 205 ALA A C 1
ATOM 1574 O O . ALA A 1 205 ? 2.622 7.383 8.550 1.00 98.31 205 ALA A O 1
ATOM 1575 N N . ARG A 1 206 ? 4.502 6.191 8.388 1.00 98.06 206 ARG A N 1
ATOM 1576 C CA . ARG A 1 206 ? 5.256 7.138 7.565 1.00 98.06 206 ARG A CA 1
ATOM 1577 C C . ARG A 1 206 ? 5.786 6.414 6.340 1.00 98.06 206 ARG A C 1
ATOM 1579 O O . ARG A 1 206 ? 6.294 5.302 6.456 1.00 98.06 206 ARG A O 1
ATOM 1586 N N . GLU A 1 207 ? 5.670 7.047 5.179 1.00 96.94 207 GLU A N 1
ATOM 1587 C CA . GLU A 1 207 ? 6.220 6.501 3.940 1.00 96.94 207 GLU A CA 1
ATOM 1588 C C . GLU A 1 207 ? 7.748 6.500 4.003 1.00 96.94 207 GLU A C 1
ATOM 1590 O O . GLU A 1 207 ? 8.365 7.517 4.330 1.00 96.94 207 GLU A O 1
ATOM 1595 N N . ILE A 1 208 ? 8.345 5.342 3.730 1.00 97.31 208 ILE A N 1
ATOM 1596 C CA . ILE A 1 208 ? 9.801 5.163 3.671 1.00 97.31 208 ILE A CA 1
ATOM 1597 C C . ILE A 1 208 ? 10.283 4.857 2.252 1.00 97.31 208 ILE A C 1
ATOM 1599 O O . ILE A 1 208 ? 11.438 5.121 1.932 1.00 97.31 208 ILE A O 1
ATOM 1603 N N . ASP A 1 209 ? 9.401 4.315 1.416 1.00 95.06 209 ASP A N 1
ATOM 1604 C CA . ASP A 1 209 ? 9.594 4.083 -0.012 1.00 95.06 209 ASP A CA 1
ATOM 1605 C C . ASP A 1 209 ? 8.210 4.040 -0.680 1.00 95.06 209 ASP A C 1
ATOM 1607 O O . ASP A 1 209 ? 7.196 3.934 0.012 1.00 95.06 209 ASP A O 1
ATOM 1611 N N . LEU A 1 210 ? 8.148 4.115 -2.008 1.00 91.56 210 LEU A N 1
ATOM 1612 C CA . LEU A 1 210 ? 6.890 4.150 -2.751 1.00 91.56 210 LEU A CA 1
ATOM 1613 C C . LEU A 1 210 ? 6.009 2.936 -2.408 1.00 91.56 210 LEU A C 1
ATOM 1615 O O . LEU A 1 210 ? 6.337 1.795 -2.740 1.00 91.56 210 LEU A O 1
ATOM 1619 N N . GLY A 1 211 ? 4.875 3.194 -1.752 1.00 94.19 211 GLY A N 1
ATOM 1620 C CA . GLY A 1 211 ? 3.943 2.150 -1.321 1.00 94.19 211 GLY A CA 1
ATOM 1621 C C . GLY A 1 211 ? 4.415 1.319 -0.122 1.00 94.19 211 GLY A C 1
ATOM 1622 O O . GLY A 1 211 ? 3.786 0.307 0.193 1.00 94.19 211 GLY A O 1
ATOM 1623 N N . ILE A 1 212 ? 5.491 1.717 0.565 1.00 96.75 212 ILE A N 1
ATOM 1624 C CA . ILE A 1 212 ? 6.012 1.063 1.771 1.00 96.75 212 ILE A CA 1
ATOM 1625 C C . ILE A 1 212 ? 6.025 2.065 2.925 1.00 96.75 212 ILE A C 1
ATOM 1627 O O . ILE A 1 212 ? 6.650 3.124 2.856 1.00 96.75 212 ILE A O 1
ATOM 1631 N N . TYR A 1 213 ? 5.381 1.692 4.030 1.00 98.06 213 TYR A N 1
ATOM 1632 C CA . TYR A 1 213 ? 5.219 2.556 5.193 1.00 98.06 213 TYR A CA 1
ATOM 1633 C C . TYR A 1 213 ? 5.649 1.840 6.471 1.00 98.06 213 TYR A C 1
ATOM 1635 O O . TYR A 1 213 ? 5.256 0.696 6.698 1.00 98.06 213 TYR A O 1
ATOM 1643 N N . ASP A 1 214 ? 6.398 2.528 7.328 1.00 98.19 214 ASP A N 1
ATOM 1644 C CA . ASP A 1 214 ? 6.755 2.058 8.669 1.00 98.19 214 ASP A CA 1
ATOM 1645 C C . ASP A 1 214 ? 5.990 2.845 9.731 1.00 98.19 214 ASP A C 1
ATOM 1647 O O . ASP A 1 214 ? 5.798 4.055 9.616 1.00 98.19 214 ASP A O 1
ATOM 1651 N N . GLY A 1 215 ? 5.570 2.166 10.793 1.00 97.69 215 GLY A N 1
ATOM 1652 C CA . GLY A 1 215 ? 4.923 2.809 11.927 1.00 97.69 215 GLY A CA 1
ATOM 1653 C C . GLY A 1 215 ? 4.445 1.806 12.957 1.00 97.69 215 GLY A C 1
ATOM 1654 O O . GLY A 1 215 ? 5.154 0.851 13.278 1.00 97.69 215 GLY A O 1
ATOM 1655 N N . GLU A 1 216 ? 3.253 2.031 13.498 1.00 98.12 216 GLU A N 1
ATOM 1656 C CA . GLU A 1 216 ? 2.717 1.232 14.590 1.00 98.12 216 GLU A CA 1
ATOM 1657 C C . GLU A 1 216 ? 1.226 0.937 14.413 1.00 98.12 216 GLU A C 1
ATOM 1659 O O . GLU A 1 216 ? 0.460 1.722 13.851 1.00 98.12 216 GLU A O 1
ATOM 1664 N N . VAL A 1 217 ? 0.804 -0.213 14.935 1.00 97.62 217 VAL A N 1
ATOM 1665 C CA . VAL A 1 217 ? -0.601 -0.601 15.066 1.00 97.62 217 VAL A CA 1
ATOM 1666 C C . VAL A 1 217 ? -0.961 -0.756 16.538 1.00 97.62 217 VAL A C 1
ATOM 1668 O O . VAL A 1 217 ? -0.225 -1.363 17.322 1.00 97.62 217 VAL A O 1
ATOM 1671 N N . LEU A 1 218 ? -2.109 -0.207 16.925 1.00 96.88 218 LEU A N 1
ATOM 1672 C CA . LEU A 1 218 ? -2.661 -0.342 18.261 1.00 96.88 218 LEU A CA 1
ATOM 1673 C C . LEU A 1 218 ? -3.264 -1.735 18.415 1.00 96.88 218 LEU A C 1
ATOM 1675 O O . LEU A 1 218 ? -4.331 -2.042 17.883 1.00 96.88 218 LEU A O 1
ATOM 1679 N N . TRP A 1 219 ? -2.596 -2.568 19.197 1.00 93.44 219 TRP A N 1
ATOM 1680 C CA . TRP A 1 219 ? -3.051 -3.903 19.530 1.00 93.44 219 TRP A CA 1
ATOM 1681 C C . TRP A 1 219 ? -3.778 -3.903 20.870 1.00 93.44 219 TRP A C 1
ATOM 1683 O O . TRP A 1 219 ? -3.346 -3.248 21.827 1.00 93.44 219 TRP A O 1
ATOM 1693 N N . ARG A 1 220 ? -4.864 -4.675 20.960 1.00 91.31 220 ARG A N 1
ATOM 1694 C CA . ARG A 1 220 ? -5.577 -4.878 22.218 1.00 91.31 220 ARG A CA 1
ATOM 1695 C C . ARG A 1 220 ? -5.892 -6.342 22.472 1.00 91.31 220 ARG A C 1
ATOM 1697 O O . ARG A 1 220 ? -6.473 -7.002 21.616 1.00 91.31 220 ARG A O 1
ATOM 1704 N N . GLY A 1 221 ? -5.517 -6.820 23.654 1.00 84.81 221 GLY A N 1
ATOM 1705 C CA . GLY A 1 221 ? -5.853 -8.161 24.123 1.00 84.81 221 GLY A CA 1
ATOM 1706 C C . GLY A 1 221 ? -7.301 -8.274 24.608 1.00 84.81 221 GLY A C 1
ATOM 1707 O O . GLY A 1 221 ? -7.998 -7.275 24.799 1.00 84.81 221 GLY A O 1
ATOM 1708 N N . SER A 1 222 ? -7.745 -9.509 24.852 1.00 84.31 222 SER A N 1
ATOM 1709 C CA . SER A 1 222 ? -9.053 -9.813 25.456 1.00 84.31 222 SER A CA 1
ATOM 1710 C C . SER A 1 222 ? -9.185 -9.324 26.903 1.00 84.31 222 SER A C 1
ATOM 1712 O O . SER A 1 222 ? -10.289 -9.169 27.408 1.00 84.31 222 SER A O 1
ATOM 1714 N N . ASP A 1 223 ? -8.060 -9.069 27.567 1.00 87.38 223 ASP A N 1
ATOM 1715 C CA . ASP A 1 223 ? -7.959 -8.438 28.885 1.00 87.38 223 ASP A CA 1
ATOM 1716 C C . ASP A 1 223 ? -8.122 -6.904 28.836 1.00 87.38 223 ASP A C 1
ATOM 1718 O O . ASP A 1 223 ? -8.114 -6.239 29.871 1.00 87.38 223 ASP A O 1
ATOM 1722 N N . GLY A 1 224 ? -8.266 -6.328 27.637 1.00 85.56 224 GLY A N 1
ATOM 1723 C CA . GLY A 1 224 ? -8.427 -4.895 27.413 1.00 85.56 224 GLY A CA 1
ATOM 1724 C C . GLY A 1 224 ? -7.119 -4.099 27.402 1.00 85.56 224 GLY A C 1
ATOM 1725 O O . GLY A 1 224 ? -7.168 -2.886 27.147 1.00 85.56 224 GLY A O 1
ATOM 1726 N N . TRP A 1 225 ? -5.966 -4.745 27.617 1.00 90.88 225 TRP A N 1
ATOM 1727 C CA . TRP A 1 225 ? -4.662 -4.083 27.602 1.00 90.88 225 TRP A CA 1
ATOM 1728 C C . TRP A 1 225 ? -4.304 -3.594 26.204 1.00 90.88 225 TRP A C 1
ATOM 1730 O O . TRP A 1 225 ? -4.379 -4.343 25.230 1.00 90.88 225 TRP A O 1
ATOM 1740 N N . LYS A 1 226 ? -3.908 -2.319 26.117 1.00 92.94 226 LYS A N 1
ATOM 1741 C CA . LYS A 1 226 ? -3.499 -1.648 24.879 1.00 92.94 226 LYS A CA 1
ATOM 1742 C C . LYS A 1 226 ? -1.978 -1.603 24.782 1.00 92.94 226 LYS A C 1
ATOM 1744 O O . LYS A 1 226 ? -1.320 -1.207 25.739 1.00 92.94 226 LYS A O 1
ATOM 1749 N N . GLN A 1 227 ? -1.440 -1.932 23.616 1.00 94.94 227 GLN A N 1
ATOM 1750 C CA . GLN A 1 227 ? -0.028 -1.742 23.293 1.00 94.94 227 GLN A CA 1
ATOM 1751 C C . GLN A 1 227 ? 0.126 -1.345 21.826 1.00 94.94 227 GLN A C 1
ATOM 1753 O O . GLN A 1 227 ? -0.581 -1.873 20.971 1.00 94.94 227 GLN A O 1
ATOM 1758 N N . TRP A 1 228 ? 1.054 -0.443 21.531 1.00 97.00 228 TRP A N 1
ATOM 1759 C CA . TRP A 1 228 ? 1.469 -0.167 20.159 1.00 97.00 228 TRP A CA 1
ATOM 1760 C C . TRP A 1 228 ? 2.530 -1.184 19.747 1.00 97.00 228 TRP A C 1
ATOM 1762 O O . TRP A 1 228 ? 3.434 -1.495 20.523 1.00 97.00 228 TRP A O 1
ATOM 1772 N N . ARG A 1 229 ? 2.384 -1.759 18.554 1.00 95.94 229 ARG A N 1
ATOM 1773 C CA . ARG A 1 229 ? 3.345 -2.704 17.979 1.00 95.94 229 ARG A CA 1
ATOM 1774 C C . ARG A 1 229 ? 3.877 -2.146 16.681 1.00 95.94 229 ARG A C 1
ATOM 1776 O O . ARG A 1 229 ? 3.093 -1.630 15.890 1.00 95.94 229 ARG A O 1
ATOM 1783 N N . GLN A 1 230 ? 5.175 -2.316 16.447 1.00 97.44 230 GLN A N 1
ATOM 1784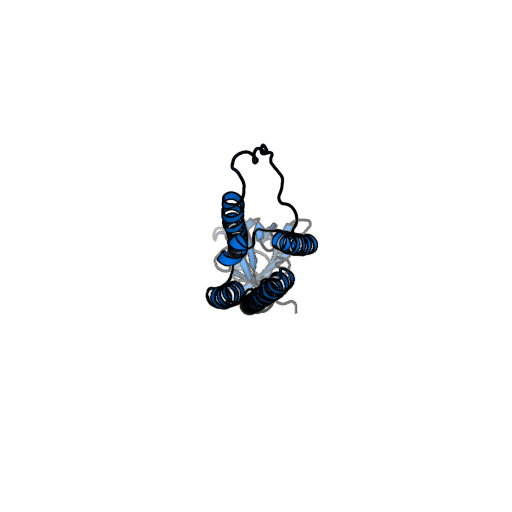 C CA . GLN A 1 230 ? 5.767 -1.975 15.160 1.00 97.44 230 GLN A CA 1
ATOM 1785 C C . GLN A 1 230 ? 5.034 -2.684 14.024 1.00 97.44 230 GLN A C 1
ATOM 1787 O O . GLN A 1 230 ? 4.693 -3.867 14.121 1.00 97.44 230 GLN A O 1
ATOM 1792 N N . ASN A 1 231 ? 4.798 -1.939 12.953 1.00 97.81 231 ASN A N 1
ATOM 1793 C CA . ASN A 1 231 ? 4.089 -2.404 11.783 1.00 97.81 231 ASN A CA 1
ATOM 1794 C C . ASN A 1 231 ? 4.760 -1.870 10.519 1.00 97.81 231 ASN A C 1
ATOM 1796 O O . ASN A 1 231 ? 5.138 -0.700 10.461 1.00 97.81 231 ASN A O 1
ATOM 1800 N N . ARG A 1 232 ? 4.862 -2.724 9.502 1.00 98.12 232 ARG A N 1
ATOM 1801 C CA . ARG A 1 232 ? 5.241 -2.325 8.148 1.00 98.12 232 ARG A CA 1
ATOM 1802 C C . ARG A 1 232 ? 4.075 -2.602 7.223 1.00 98.12 232 ARG A C 1
ATOM 1804 O O . ARG A 1 232 ? 3.649 -3.749 7.123 1.00 98.12 232 ARG A O 1
ATOM 1811 N N . ILE A 1 233 ? 3.597 -1.563 6.555 1.00 98.38 233 ILE A N 1
ATOM 1812 C CA . ILE A 1 233 ? 2.485 -1.608 5.612 1.00 98.38 233 ILE A CA 1
ATOM 1813 C C . ILE A 1 233 ? 3.053 -1.586 4.194 1.00 98.38 233 ILE A C 1
ATOM 1815 O O . ILE A 1 233 ? 3.977 -0.833 3.889 1.00 98.38 233 ILE A O 1
ATOM 1819 N N . THR A 1 234 ? 2.498 -2.407 3.315 1.00 97.25 234 THR A N 1
ATOM 1820 C CA . THR A 1 234 ? 2.802 -2.428 1.886 1.00 97.25 234 THR A CA 1
ATOM 1821 C C . THR A 1 234 ? 1.511 -2.276 1.102 1.00 97.25 234 THR A C 1
ATOM 1823 O O . THR A 1 234 ? 0.566 -3.043 1.291 1.00 97.25 234 THR A O 1
ATOM 1826 N N . ILE A 1 235 ? 1.478 -1.286 0.217 1.00 95.88 235 ILE A N 1
ATOM 1827 C CA . ILE A 1 235 ? 0.390 -1.056 -0.720 1.00 95.88 235 ILE A CA 1
ATOM 1828 C C . ILE A 1 235 ? 0.857 -1.493 -2.097 1.00 95.88 235 ILE A C 1
ATOM 1830 O O . ILE A 1 235 ? 1.736 -0.885 -2.703 1.00 95.88 235 ILE A O 1
ATOM 1834 N N . GLN A 1 236 ? 0.241 -2.551 -2.609 1.00 91.25 236 GLN A N 1
ATOM 1835 C CA . GLN A 1 236 ? 0.517 -3.032 -3.950 1.00 91.25 236 GLN A CA 1
ATOM 1836 C C . GLN A 1 236 ? -0.785 -3.415 -4.622 1.00 91.25 236 GLN A C 1
ATOM 1838 O O . GLN A 1 236 ? -1.594 -4.162 -4.081 1.00 91.25 236 GLN A O 1
ATOM 1843 N N . ASN A 1 237 ? -0.990 -2.900 -5.824 1.00 84.88 237 ASN A N 1
ATOM 1844 C CA . ASN A 1 237 ? -2.153 -3.216 -6.630 1.00 84.88 237 ASN A CA 1
ATOM 1845 C C . ASN A 1 237 ? -3.499 -3.031 -5.913 1.00 84.88 237 ASN A C 1
ATOM 1847 O O . ASN A 1 237 ? -4.351 -3.917 -5.931 1.00 84.88 237 ASN A O 1
ATOM 1851 N N . GLY A 1 238 ? -3.680 -1.879 -5.256 1.00 84.31 238 GLY A N 1
ATOM 1852 C CA . GLY A 1 238 ? -4.914 -1.571 -4.523 1.00 84.31 238 GLY A CA 1
ATOM 1853 C C . GLY A 1 238 ? -5.178 -2.505 -3.335 1.00 84.31 238 GLY A C 1
ATOM 1854 O O . GLY A 1 238 ? -6.285 -2.506 -2.797 1.00 84.31 238 GLY A O 1
ATOM 1855 N N . THR A 1 239 ? -4.173 -3.287 -2.934 1.00 90.00 239 THR A N 1
ATOM 1856 C CA . THR A 1 239 ? -4.206 -4.205 -1.798 1.00 90.00 239 THR A CA 1
ATOM 1857 C C . THR A 1 239 ? -3.301 -3.669 -0.704 1.00 90.00 239 THR A C 1
ATOM 1859 O O . THR A 1 239 ? -2.168 -3.268 -0.965 1.00 90.00 239 THR A O 1
ATOM 1862 N N . TYR A 1 240 ? -3.816 -3.674 0.518 1.00 96.38 240 TYR A N 1
ATOM 1863 C CA . TYR A 1 240 ? -3.063 -3.392 1.728 1.00 96.38 240 TYR A CA 1
ATOM 1864 C C . TYR A 1 240 ? -2.569 -4.709 2.305 1.00 96.38 240 TYR A C 1
ATOM 1866 O O . TYR A 1 240 ? -3.350 -5.656 2.430 1.00 96.38 240 TYR A O 1
ATOM 1874 N N . ALA A 1 241 ? -1.301 -4.753 2.696 1.00 96.94 241 ALA A N 1
ATOM 1875 C CA . ALA A 1 241 ? -0.733 -5.831 3.488 1.00 96.94 241 ALA A CA 1
ATOM 1876 C C . ALA A 1 241 ? 0.105 -5.271 4.639 1.00 96.94 241 ALA A C 1
ATOM 1878 O O . ALA A 1 241 ? 0.755 -4.242 4.468 1.00 96.94 241 ALA A O 1
ATOM 1879 N N . ASP A 1 242 ? 0.130 -5.947 5.788 1.00 96.50 242 ASP A N 1
ATOM 1880 C CA . ASP A 1 242 ? 1.020 -5.571 6.888 1.00 96.50 242 ASP A CA 1
ATOM 1881 C C . ASP A 1 242 ? 1.608 -6.762 7.662 1.00 96.50 242 ASP A C 1
ATOM 1883 O O . ASP A 1 242 ? 1.264 -7.925 7.426 1.00 96.50 242 ASP A O 1
ATOM 1887 N N . THR A 1 243 ? 2.550 -6.479 8.566 1.00 93.50 243 THR A N 1
ATOM 1888 C CA . THR A 1 243 ? 3.258 -7.503 9.354 1.00 93.50 243 THR A CA 1
ATOM 1889 C C . THR A 1 243 ? 2.816 -7.582 10.816 1.00 93.50 243 THR A C 1
ATOM 1891 O O . THR A 1 243 ? 2.946 -8.647 11.431 1.00 93.50 243 THR A O 1
ATOM 1894 N N . GLY A 1 244 ? 2.296 -6.489 11.377 1.00 84.88 244 GLY A N 1
ATOM 1895 C CA . GLY A 1 244 ? 2.055 -6.310 12.810 1.00 84.88 244 GLY A CA 1
ATOM 1896 C C . GLY A 1 244 ? 0.611 -6.521 13.266 1.00 84.88 244 GLY A C 1
ATOM 1897 O O . GLY A 1 244 ? 0.380 -6.666 14.472 1.00 84.88 244 GLY A O 1
ATOM 1898 N N . SER A 1 245 ? -0.360 -6.559 12.349 1.00 90.06 245 SER A N 1
ATOM 1899 C CA . SER A 1 245 ? -1.775 -6.671 12.713 1.00 90.06 245 SER A CA 1
ATOM 1900 C C . SER A 1 245 ? -2.248 -8.110 12.960 1.00 90.06 245 SER A C 1
ATOM 1902 O O . SER A 1 245 ? -1.512 -9.087 12.813 1.00 90.06 245 SER A O 1
ATOM 1904 N N . ASP A 1 246 ? -3.513 -8.257 13.367 1.00 89.69 246 ASP A N 1
ATOM 1905 C CA . ASP A 1 246 ? -4.197 -9.551 13.418 1.00 89.69 246 ASP A CA 1
ATOM 1906 C C . ASP A 1 246 ? -4.516 -10.118 12.019 1.00 89.69 246 ASP A C 1
ATOM 1908 O O . ASP A 1 246 ? -4.299 -9.475 10.992 1.00 89.69 246 ASP A O 1
ATOM 1912 N N . GLY A 1 247 ? -5.048 -11.343 11.972 1.00 91.19 247 GLY A N 1
ATOM 1913 C CA . GLY A 1 247 ? -5.313 -12.048 10.716 1.00 91.19 247 GLY A CA 1
ATOM 1914 C C . GLY A 1 247 ? -6.245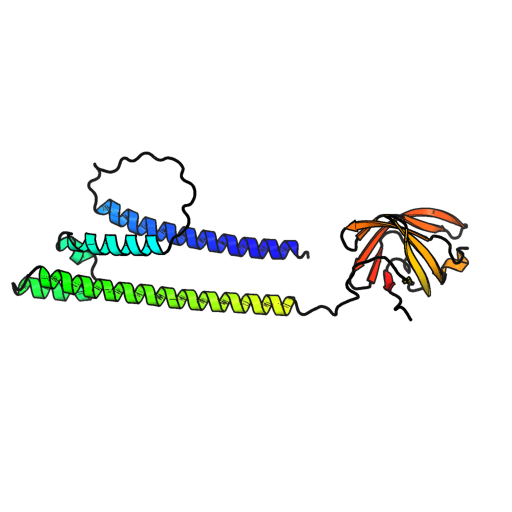 -11.321 9.737 1.00 91.19 247 GLY A C 1
ATOM 1915 O O . GLY A 1 247 ? -6.038 -11.465 8.537 1.00 91.19 247 GLY A O 1
ATOM 1916 N N . CYS A 1 248 ? -7.219 -10.529 10.209 1.00 90.50 248 CYS A N 1
ATOM 1917 C CA . CYS A 1 248 ? -8.138 -9.808 9.317 1.00 90.50 248 CYS A CA 1
ATOM 1918 C C . CYS A 1 248 ? -7.651 -8.419 8.910 1.00 90.50 248 CYS A C 1
ATOM 1920 O O . CYS A 1 248 ? -8.118 -7.899 7.899 1.00 90.50 248 CYS A O 1
ATOM 1922 N N . SER A 1 249 ? -6.722 -7.835 9.663 1.00 90.38 249 SER A N 1
ATOM 1923 C CA . SER A 1 249 ? -6.085 -6.563 9.316 1.00 90.38 249 SER A CA 1
ATOM 1924 C C . SER A 1 249 ? -4.812 -6.728 8.480 1.00 90.38 249 SER A C 1
ATOM 1926 O O . SER A 1 249 ? -4.426 -5.788 7.797 1.00 90.38 249 SER A O 1
ATOM 1928 N N . LYS A 1 250 ? -4.171 -7.905 8.485 1.00 94.50 250 LYS A N 1
ATOM 1929 C CA . LYS A 1 250 ? -2.950 -8.169 7.698 1.00 94.50 250 LYS A CA 1
ATOM 1930 C C . LYS A 1 250 ? -3.137 -8.074 6.190 1.00 94.50 250 LYS A C 1
ATOM 1932 O O . LYS A 1 250 ? -2.151 -7.942 5.474 1.00 94.50 250 LYS A O 1
ATOM 1937 N N . SER A 1 251 ? -4.368 -8.192 5.703 1.00 95.25 251 SER A N 1
ATOM 1938 C CA . SER A 1 251 ? -4.705 -8.009 4.298 1.00 95.25 251 SER A CA 1
ATOM 1939 C C . SER A 1 251 ? -6.057 -7.320 4.193 1.00 95.25 251 SER A C 1
ATOM 1941 O O . SER A 1 251 ? -7.056 -7.834 4.696 1.00 95.25 251 SER A O 1
ATOM 1943 N N . MET A 1 252 ? -6.082 -6.146 3.567 1.00 96.25 252 MET A N 1
ATOM 1944 C CA . MET A 1 252 ? -7.299 -5.353 3.408 1.00 96.25 252 MET A CA 1
ATOM 1945 C C . MET A 1 252 ? -7.478 -4.918 1.956 1.00 96.25 252 MET A C 1
ATOM 1947 O O . MET A 1 252 ? -6.513 -4.676 1.227 1.00 96.25 252 MET A O 1
ATOM 1951 N N . ALA A 1 253 ? -8.737 -4.787 1.550 1.00 94.44 253 ALA A N 1
ATOM 1952 C CA . ALA A 1 253 ? -9.106 -4.263 0.242 1.00 94.44 253 ALA A CA 1
ATOM 1953 C C . ALA A 1 253 ? -9.469 -2.782 0.352 1.00 94.44 253 ALA A C 1
ATOM 1955 O O . ALA A 1 253 ? -10.127 -2.365 1.310 1.00 94.44 253 ALA A O 1
ATOM 1956 N N . ARG A 1 254 ? -9.068 -1.982 -0.637 1.00 94.62 254 ARG A N 1
ATOM 1957 C CA . ARG A 1 254 ? -9.488 -0.583 -0.713 1.00 94.62 254 ARG A CA 1
ATOM 1958 C C . ARG A 1 254 ? -10.999 -0.508 -0.938 1.00 94.62 254 ARG A C 1
ATOM 1960 O O . ARG A 1 254 ? -11.537 -1.162 -1.829 1.00 94.62 254 ARG A O 1
ATOM 1967 N N . VAL A 1 255 ? -11.684 0.315 -0.154 1.00 93.12 255 VAL A N 1
ATOM 1968 C CA . VAL A 1 255 ? -13.104 0.614 -0.357 1.00 93.12 255 VAL A CA 1
ATOM 1969 C C . VAL A 1 255 ? -13.206 1.696 -1.430 1.00 93.12 255 VAL A C 1
ATOM 1971 O O . VAL A 1 255 ? -12.613 2.769 -1.289 1.00 93.12 255 VAL A O 1
ATOM 1974 N N . ALA A 1 256 ? -13.921 1.410 -2.521 1.00 83.00 256 ALA A N 1
ATOM 1975 C CA . ALA A 1 256 ? -14.187 2.399 -3.561 1.00 83.00 256 ALA A CA 1
ATOM 1976 C C . ALA A 1 256 ? -14.916 3.608 -2.954 1.00 83.00 256 ALA A C 1
ATOM 1978 O O . ALA A 1 256 ? -15.810 3.435 -2.121 1.00 83.00 256 ALA A O 1
ATOM 1979 N N . ARG A 1 257 ? -14.532 4.828 -3.354 1.00 65.12 257 ARG A N 1
ATOM 1980 C CA . ARG A 1 257 ? -15.321 6.012 -2.995 1.00 65.12 257 ARG A CA 1
ATOM 1981 C C . ARG A 1 257 ? -16.719 5.850 -3.618 1.00 65.12 257 ARG A C 1
ATOM 1983 O O . ARG A 1 257 ? -16.773 5.457 -4.785 1.00 65.12 257 ARG A O 1
ATOM 1990 N N . PRO A 1 258 ? -17.800 6.074 -2.853 1.00 49.69 258 PRO A N 1
ATOM 1991 C CA . PRO A 1 258 ? -19.148 6.105 -3.409 1.00 49.69 258 PRO A CA 1
ATOM 1992 C C . PRO A 1 258 ? -19.302 7.217 -4.451 1.00 49.69 258 PRO A C 1
ATOM 1994 O O . PRO A 1 258 ? -18.542 8.214 -4.376 1.00 49.69 258 PRO A O 1
#

Mean predicted aligned error: 19.29 Å

Nearest PDB structures (foldseek):
  9c3d-assembly1_A  TM=5.560E-01  e=1.588E+00  Dyadobacter fermentans DSM 18053
  6c89-assembly1_A  TM=5.934E-01  e=2.776E+00  Escherichia coli
  4tze-assembly1_A  TM=5.785E-01  e=2.625E+00  Escherichia coli
  6v72-assembly1_A-2  TM=5.938E-01  e=2.936E+00  Erythrobacter litoralis HTCC2594
  3n91-assembly1_A  TM=3.950E-01  e=8.976E+00  Bacteroides ovatus ATCC 8483

Sequence (258 aa):
MSIGFFAALVGYAAASELERLQWLEHEYLLERGSLASQIADPSLLFVEGRNSAPIPFDRSRLAAIVDGVVQFAAVADPRLVRNLLPAETRGVIDGLQLAGLWNEQLLSLTAMGALESNSARIRQRMRERLSELDKKIEEVRNDVNKLLNPLPLPSETGELAGTWRGCDGREVTFTLEGESYTGRYTALGGLGSLGFKLGDTGYTAREIDLGIYDGEVLWRGSDGWKQWRQNRITIQNGTYADTGSDGCSKSMARVARP

Solvent-accessible surface area (backbone atoms only — not comparable to full-atom values): 14686 Å² total; per-residue (Å²): 136,60,71,68,58,54,54,49,50,52,52,50,54,53,50,53,51,50,51,51,50,52,47,51,52,49,50,56,50,44,59,49,45,55,58,50,59,75,71,50,72,90,87,76,81,86,78,85,89,74,95,73,78,89,76,83,90,51,72,70,56,55,51,52,54,53,54,53,52,57,60,54,63,75,74,54,62,70,74,63,55,52,73,75,46,59,76,79,58,43,57,56,52,54,53,39,56,75,67,71,67,76,45,74,71,60,53,53,52,52,51,48,53,54,49,51,53,49,51,50,52,51,56,49,53,52,54,54,53,52,56,53,49,55,52,51,53,52,52,52,51,50,52,51,50,62,72,58,53,74,70,80,84,38,69,92,70,39,61,78,64,45,42,33,35,24,79,56,59,22,25,36,37,27,43,78,60,88,82,31,33,44,22,24,26,76,33,52,44,67,42,46,84,53,69,56,54,82,65,41,72,41,34,41,33,28,76,79,48,98,26,30,26,46,37,32,34,59,43,62,44,95,87,61,52,75,46,77,37,70,27,45,39,38,38,54,73,54,31,40,35,42,74,53,58,55,87,39,61,26,46,23,43,59,56,77,82,130

Foldseek 3Di:
DDPVVVVVVVVVVVVVVVVVVVVVVVVVVVVVVVVVVVVDDPPPDDDDDDDDDDDDDDPVVVVVVVVVVLVVVLPDDPVVLLVVDDPVVNVVVVVCVVVVVDDSVVVNVSSVVRVVVVVVVVVVVVVVVVVVVVVVVVVVVVVVVVVPPPPPQQPPQLDPAAWWAFPLGWIWGWDDDDQKIWTFTCDQRVNVLLVDDGRDTQWIWGDPDRNKTWGWGWDGDNVSDTDTDIKIWGRDRQWIAMDTDDPRNRIIHGDDDD

Secondary structure (DSSP, 8-state):
--HHHHHHHHHHHHHHHHHHHHHHHHHHHHHHHHHHHTTS-TTS--------PPPP--HHHHHHHHHHHHHHHTTS-HHHHHHHS-HHHHHHHHHHHHTT---HHHHHHHHHHHHHHHHHHHHHHHHHHHHHHHHHHHHHHHHHHHHTS------TT----EEEE-TTSEEEEEEEETTEEEEEEEEEGGGGGGT--TT-EEEEEEEEETTEEEEEEEEE-TT--EEEEEEEEEEETTEEEESSS-TTTSEEEEPPP-

Radius of gyration: 37.69 Å; Cα contacts (8 Å, |Δi|>4): 259; chains: 1; bounding box: 84×35×102 Å

pLDDT: mean 71.33, std 23.17, range [32.19, 98.56]